Protein 8EW9 (pdb70)

Nearest PDB structures (foldseek):
  8ew9-assembly1_A  TM=1.004E+00  e=3.704E-46  Saccharomyces cerevisiae S288C
  8ew8-assembly1_A  TM=8.917E-01  e=3.080E-22  Saccharomyces cerevisiae S288C
  8v8l-assembly2_B  TM=7.145E-01  e=8.930E-10  Panicum virgatum
  1jx0-assembly1_A  TM=7.526E-01  e=1.654E-08  Medicago sativa
  8v8o-assembly2_B  TM=7.538E-01  e=3.385E-08  Panicum virgatum

GO terms:
  GO:0005743 mitochondrial inner membrane (C, IDA)
  GO:0020037 heme binding (F, IDA)
  GO:0005739 mitochondrion (C, HDA)
  GO:0020037 heme binding (F, IMP)

Structure (mmCIF, N/CA/C/O backbone):
data_8EW9
#
_entry.id   8EW9
#
_cell.length_a   39.870
_cell.length_b   71.350
_cell.length_c   40.220
_cell.angle_alpha   90.000
_cell.angle_beta   95.165
_cell.angle_gamma   90.000
#
_symmetry.space_group_name_H-M   'P 1 21 1'
#
loop_
_entity.id
_entity.type
_entity.pdbx_description
1 polymer 'Altered inheritance of mitochondria protein 46, mitochondrial'
2 non-polymer '2-OXOGLUTARIC ACID'
3 water water
#
loop_
_atom_site.group_PDB
_atom_site.id
_atom_site.type_symbol
_atom_site.label_atom_id
_atom_site.label_alt_id
_atom_site.label_comp_id
_atom_site.label_asym_id
_atom_site.label_entity_id
_atom_site.label_seq_id
_atom_site.pdbx_PDB_ins_code
_atom_site.Cartn_x
_atom_site.Cartn_y
_atom_site.Cartn_z
_atom_site.occupancy
_atom_site.B_iso_or_equiv
_atom_site.auth_seq_id
_atom_site.auth_comp_id
_atom_site.auth_asym_id
_atom_site.auth_atom_id
_atom_site.pdbx_PDB_model_num
ATOM 1 N N . ALA A 1 8 ? 18.91286 63.96638 11.73800 1.000 94.72454 70 ALA A N 1
ATOM 2 C CA . ALA A 1 8 ? 17.47604 64.20801 11.79164 1.000 88.28208 70 ALA A CA 1
ATOM 3 C C . ALA A 1 8 ? 17.15187 65.69880 11.72242 1.000 95.68084 70 ALA A C 1
ATOM 4 O O . ALA A 1 8 ? 17.89115 66.53534 12.24352 1.000 100.38118 70 ALA A O 1
ATOM 10 N N . ASP A 1 9 ? 16.04151 66.01197 11.06017 1.000 103.27648 71 ASP A N 1
ATOM 11 C CA . ASP A 1 9 ? 15.47340 67.35057 11.01161 1.000 94.40627 71 ASP A CA 1
ATOM 12 C C . ASP A 1 9 ? 14.26529 67.42944 11.93917 1.000 92.09809 71 ASP A C 1
ATOM 13 O O . ASP A 1 9 ? 13.81154 66.42850 12.49797 1.000 94.13840 71 ASP A O 1
ATOM 22 N N A ALA A 1 10 ? 13.72955 68.63921 12.08448 0.500 78.66420 72 ALA A N 1
ATOM 23 N N B ALA A 1 10 ? 13.72948 68.63919 12.08445 0.500 78.66423 72 ALA A N 1
ATOM 24 C CA A ALA A 1 10 ? 12.50684 68.82592 12.85368 0.500 69.76067 72 ALA A CA 1
ATOM 25 C CA B ALA A 1 10 ? 12.50677 68.82586 12.85368 0.500 69.76067 72 ALA A CA 1
ATOM 26 C C A ALA A 1 10 ? 11.31275 68.13578 12.20273 0.500 64.75517 72 ALA A C 1
ATOM 27 C C B ALA A 1 10 ? 11.31272 68.13572 12.20275 0.500 64.75519 72 ALA A C 1
ATOM 28 O O A ALA A 1 10 ? 10.21421 68.13629 12.76270 0.500 65.63193 72 ALA A O 1
ATOM 29 O O B ALA A 1 10 ? 10.21413 68.13616 12.76270 0.500 65.63207 72 ALA A O 1
ATOM 42 N N . THR A 1 11 ? 11.52142 67.55443 11.02033 1.000 61.30253 73 THR A N 1
ATOM 43 C CA . THR A 1 11 ? 10.49993 66.79157 10.31173 1.000 54.25192 73 THR A CA 1
ATOM 44 C C . THR A 1 11 ? 10.72572 65.29114 10.41931 1.000 42.43347 73 THR A C 1
ATOM 45 O O . THR A 1 11 ? 10.02304 64.51604 9.76386 1.000 36.76334 73 THR A O 1
ATOM 56 N N . SER A 1 12 ? 11.69976 64.87005 11.22325 1.000 41.78676 74 SER A N 1
ATOM 57 C CA . SER A 1 12 ? 11.98726 63.45783 11.42276 1.000 42.75379 74 SER A CA 1
ATOM 58 C C . SER A 1 12 ? 12.50455 63.27647 12.84054 1.000 38.85475 74 SER A C 1
ATOM 59 O O . SER A 1 12 ? 12.92958 64.23357 13.48924 1.000 48.51235 74 SER A O 1
ATOM 67 N N . VAL A 1 13 ? 12.46720 62.03555 13.31850 1.000 43.66241 75 VAL A N 1
ATOM 68 C CA . VAL A 1 13 ? 12.87905 61.71526 14.68098 1.000 49.77931 75 VAL A CA 1
ATOM 69 C C . VAL A 1 13 ? 13.84809 60.53981 14.64645 1.000 46.23912 75 VAL A C 1
ATOM 70 O O . VAL A 1 13 ? 13.69887 59.61010 13.84398 1.000 35.97674 75 VAL A O 1
ATOM 83 N N . ALA A 1 14 ? 14.85582 60.59093 15.51341 1.000 40.67128 76 ALA A N 1
ATOM 84 C CA . ALA A 1 14 ? 15.86058 59.54092 15.56267 1.000 38.75455 76 ALA A CA 1
ATOM 85 C C . ALA A 1 14 ? 15.31390 58.33156 16.30766 1.000 43.16869 76 ALA A C 1
ATOM 86 O O . ALA A 1 14 ? 14.69513 58.47138 17.36653 1.000 43.07677 76 ALA A O 1
ATOM 93 N N . VAL A 1 15 ? 15.53286 57.14731 15.74125 1.000 35.49352 77 VAL A N 1
ATOM 94 C CA . VAL A 1 15 ? 15.18828 55.89330 16.38865 1.000 38.85613 77 VAL A CA 1
ATOM 95 C C . VAL A 1 15 ? 16.43487 55.10931 16.78113 1.000 37.36391 77 VAL A C 1
ATOM 96 O O . VAL A 1 15 ? 16.50152 54.56470 17.88080 1.000 42.62326 77 VAL A O 1
ATOM 109 N N . ASP A 1 16 ? 17.43571 55.05869 15.90956 1.000 35.98771 78 ASP A N 1
ATOM 110 C CA . ASP A 1 16 ? 18.71968 54.44170 16.22731 1.000 40.48587 78 ASP A CA 1
ATOM 111 C C . ASP A 1 16 ? 19.76653 54.98148 15.26372 1.000 36.00656 78 ASP A C 1
ATOM 112 O O . ASP A 1 16 ? 19.47324 55.24977 14.09758 1.000 34.57031 78 ASP A O 1
ATOM 121 N N . ALA A 1 17 ? 21.00681 55.12072 15.76369 1.000 38.53883 79 ALA A N 1
ATOM 122 C CA . ALA A 1 17 ? 22.06559 55.74005 14.96792 1.000 40.66118 79 ALA A CA 1
ATOM 123 C C . ALA A 1 17 ? 22.44362 54.91541 13.74402 1.000 40.40800 79 ALA A C 1
ATOM 124 O O . ALA A 1 17 ? 23.01183 55.46275 12.79475 1.000 42.38668 79 ALA A O 1
ATOM 131 N N . SER A 1 18 ? 22.14235 53.62223 13.74330 1.000 38.53237 80 SER A N 1
ATOM 132 C CA . SER A 1 18 ? 22.49279 52.74998 12.63439 1.000 40.01098 80 SER A CA 1
ATOM 133 C C . SER A 1 18 ? 21.54842 52.86938 11.44629 1.000 41.58957 80 SER A C 1
ATOM 134 O O . SER A 1 18 ? 21.86513 52.34446 10.37318 1.000 38.03971 80 SER A O 1
ATOM 142 N N . ILE A 1 19 ? 20.40663 53.53770 11.60106 1.000 35.85082 81 ILE A N 1
ATOM 143 C CA . ILE A 1 19 ? 19.39838 53.63384 10.54734 1.000 42.25619 81 ILE A CA 1
ATOM 144 C C . ILE A 1 19 ? 18.87836 55.06320 10.46186 1.000 38.17040 81 ILE A C 1
ATOM 145 O O . ILE A 1 19 ? 19.11728 55.89407 11.33727 1.000 36.35618 81 ILE A O 1
ATOM 161 N N . SER A 1 20 ? 18.13763 55.33495 9.38991 1.000 32.60113 82 SER A N 1
ATOM 162 C CA . SER A 1 20 ? 17.73066 56.69764 9.10061 1.000 33.20496 82 SER A CA 1
ATOM 163 C C . SER A 1 20 ? 16.69513 57.19223 10.10578 1.000 31.57090 82 SER A C 1
ATOM 164 O O . SER A 1 20 ? 15.95494 56.41653 10.71466 1.000 34.52522 82 SER A O 1
ATOM 172 N N . ALA A 1 21 ? 16.66548 58.50589 10.29127 1.000 34.86917 83 ALA A N 1
ATOM 173 C CA . ALA A 1 21 ? 15.61028 59.11407 11.07729 1.000 32.35573 83 ALA A CA 1
ATOM 174 C C . ALA A 1 21 ? 14.26759 58.80737 10.42857 1.000 36.14304 83 ALA A C 1
ATOM 175 O O . ALA A 1 21 ? 14.16518 58.64000 9.20680 1.000 35.02278 83 ALA A O 1
ATOM 182 N N . PHE A 1 22 ? 13.23197 58.70285 11.26086 1.000 32.85851 84 PHE A N 1
ATOM 183 C CA . PHE A 1 22 ? 11.89143 58.38662 10.74188 1.000 35.66353 84 PHE A CA 1
ATOM 184 C C . PHE A 1 22 ? 11.13615 59.67177 10.44324 1.000 32.72420 84 PHE A C 1
ATOM 185 O O . PHE A 1 22 ? 11.08226 60.55861 11.30334 1.000 39.82479 84 PHE A O 1
ATOM 202 N N . PRO A 1 23 ? 10.56457 59.83202 9.25074 1.000 45.84294 85 PRO A N 1
ATOM 203 C CA . PRO A 1 23 ? 9.71468 61.01103 9.00343 1.000 43.20032 85 PRO A CA 1
ATOM 204 C C . PRO A 1 23 ? 8.55508 61.07329 9.99808 1.000 33.33970 85 PRO A C 1
ATOM 205 O O . PRO A 1 23 ? 7.98162 60.05231 10.37006 1.000 33.16300 85 PRO A O 1
ATOM 216 N N . LYS A 1 24 ? 8.22076 62.29106 10.43659 1.000 32.75353 86 LYS A N 1
ATOM 217 C CA . LYS A 1 24 ? 7.03371 62.48117 11.26496 1.000 38.68503 86 LYS A CA 1
ATOM 218 C C . LYS A 1 24 ? 5.75500 62.38210 10.44185 1.000 35.16415 86 LYS A C 1
ATOM 219 O O . LYS A 1 24 ? 4.68715 62.06354 10.98562 1.000 33.91834 86 LYS A O 1
ATOM 238 N N . LYS A 1 25 ? 5.83313 62.67085 9.14616 1.000 34.20930 87 LYS A N 1
ATOM 239 C CA . LYS A 1 25 ? 4.70083 62.54766 8.23738 1.000 26.10757 87 LYS A CA 1
ATOM 240 C C . LYS A 1 25 ? 5.12930 61.84823 6.95800 1.000 32.72169 87 LYS A C 1
ATOM 241 O O . LYS A 1 25 ? 6.20089 62.13115 6.40619 1.000 33.11014 87 LYS A O 1
ATOM 260 N N . MET A 1 26 ? 4.28168 60.94562 6.48129 1.000 30.30581 88 MET A N 1
ATOM 261 C CA . MET A 1 26 ? 4.53897 60.18247 5.26962 1.000 34.70430 88 MET A CA 1
ATOM 262 C C . MET A 1 26 ? 3.22696 59.96155 4.54118 1.000 32.90446 88 MET A C 1
ATOM 263 O O . MET A 1 26 ? 2.24934 59.53492 5.16013 1.000 28.05501 88 MET A O 1
ATOM 277 N N . GLY A 1 27 ? 3.21428 60.23301 3.23632 1.000 37.27071 89 GLY A N 1
ATOM 278 C CA . GLY A 1 27 ? 2.04315 60.00875 2.41681 1.000 35.89529 89 GLY A CA 1
ATOM 279 C C . GLY A 1 27 ? 2.36589 60.11343 0.93950 1.000 40.75905 89 GLY A C 1
ATOM 280 O O . GLY A 1 27 ? 3.51651 60.35893 0.55882 1.000 34.16610 89 GLY A O 1
ATOM 284 N N . PRO A 1 28 ? 1.37056 59.90827 0.07482 1.000 27.41125 90 PRO A N 1
ATOM 285 C CA . PRO A 1 28 ? 1.58476 60.12999 -1.35808 1.000 29.81827 90 PRO A CA 1
ATOM 286 C C . PRO A 1 28 ? 1.77994 61.60651 -1.63314 1.000 35.27217 90 PRO A C 1
ATOM 287 O O . PRO A 1 28 ? 1.32064 62.45365 -0.85396 1.000 32.32666 90 PRO A O 1
ATOM 298 N N . PRO A 1 29 ? 2.45224 61.95864 -2.73667 1.000 36.61621 91 PRO A N 1
ATOM 299 C CA . PRO A 1 29 ? 3.02345 61.02546 -3.71529 1.000 38.72640 91 PRO A CA 1
ATOM 300 C C . PRO A 1 29 ? 4.43716 60.57686 -3.34002 1.000 39.91236 91 PRO A C 1
ATOM 301 O O . PRO A 1 29 ? 4.98447 59.67290 -3.95527 1.000 36.39692 91 PRO A O 1
ATOM 312 N N . GLN A 1 30 ? 5.01458 61.20377 -2.31699 1.000 37.55889 92 GLN A N 1
ATOM 313 C CA . GLN A 1 30 ? 6.39932 60.90649 -1.96646 1.000 41.11096 92 GLN A CA 1
ATOM 314 C C . GLN A 1 30 ? 6.55504 59.44180 -1.56798 1.000 40.61560 92 GLN A C 1
ATOM 315 O O . GLN A 1 30 ? 7.56040 58.80419 -1.89755 1.000 36.03530 92 GLN A O 1
ATOM 329 N N . TRP A 1 31 ? 5.55446 58.88396 -0.87571 1.000 36.91267 93 TRP A N 1
ATOM 330 C CA . TRP A 1 31 ? 5.50813 57.49245 -0.48257 1.000 33.36139 93 TRP A CA 1
ATOM 331 C C . TRP A 1 31 ? 4.25450 56.82281 -1.03905 1.000 36.46395 93 TRP A C 1
ATOM 332 O O . TRP A 1 31 ? 3.18665 57.43978 -1.06082 1.000 40.39659 93 TRP A O 1
ATOM 353 N N . PRO A 1 32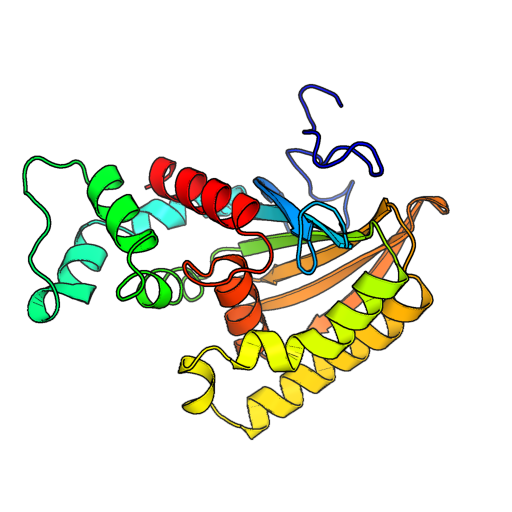 ? 4.34248 55.55241 -1.49163 1.000 38.63269 94 PRO A N 1
ATOM 354 C CA . PRO A 1 32 ? 3.22667 54.91598 -2.20447 1.000 50.28893 94 PRO A CA 1
ATOM 355 C C . PRO A 1 32 ? 2.09213 54.43682 -1.29534 1.000 46.89918 94 PRO A C 1
ATOM 356 O O . PRO A 1 32 ? 1.67669 53.27783 -1.34108 1.000 53.05957 94 PRO A O 1
ATOM 367 N N . PHE A 1 33 ? 1.58502 55.33992 -0.46185 1.000 35.30615 95 PHE A N 1
ATOM 368 C CA . PHE A 1 33 ? 0.61281 54.99987 0.56898 1.000 36.48928 95 PHE A CA 1
ATOM 369 C C . PHE A 1 33 ? -0.79289 55.44670 0.16093 1.000 32.48013 95 PHE A C 1
ATOM 370 O O . PHE A 1 33 ? -0.97206 56.20979 -0.79286 1.000 33.70419 95 PHE A O 1
ATOM 387 N N . SER A 1 34 ? -1.80078 54.94819 0.90534 1.000 34.80508 96 SER A N 1
ATOM 388 C CA . SER A 1 34 ? -3.20465 55.23255 0.59345 1.000 38.70365 96 SER A CA 1
ATOM 389 C C . SER A 1 34 ? -3.63339 56.61994 1.04651 1.000 41.98622 96 SER A C 1
ATOM 390 O O . SER A 1 34 ? -4.52320 57.22458 0.44479 1.000 29.85861 96 SER A O 1
ATOM 398 N N . THR A 1 35 ? -3.03253 57.12473 2.11310 1.000 29.08191 97 THR A N 1
ATOM 399 C CA . THR A 1 35 ? -3.39434 58.41107 2.67761 1.000 31.25905 97 THR A CA 1
ATOM 400 C C . THR A 1 35 ? -2.15426 58.94824 3.38126 1.000 38.13997 97 THR A C 1
ATOM 401 O O . THR A 1 35 ? -1.06778 58.36381 3.28781 1.000 26.25175 97 THR A O 1
ATOM 412 N N . GLN A 1 36 ? -2.31658 60.07598 4.06845 1.000 34.17058 98 GLN A N 1
ATOM 413 C CA . GLN A 1 36 ? -1.23095 60.73127 4.77954 1.000 33.18590 98 GLN A CA 1
ATOM 414 C C . GLN A 1 36 ? -1.19706 60.21505 6.21473 1.000 34.22827 98 GLN A C 1
ATOM 415 O O . GLN A 1 36 ? -2.24019 60.13571 6.87275 1.000 28.86376 98 GLN A O 1
ATOM 429 N N . TYR A 1 37 ? -0.00332 59.86259 6.69131 1.000 30.33833 99 TYR A N 1
ATOM 430 C CA . TYR A 1 37 ? 0.18026 59.29847 8.01718 1.000 35.56520 99 TYR A CA 1
ATOM 431 C C . TYR A 1 37 ? 1.05299 60.20126 8.87817 1.000 38.85886 99 TYR A C 1
ATOM 432 O O . TYR A 1 37 ? 1.93490 60.90164 8.37282 1.000 38.26087 99 TYR A O 1
ATOM 450 N N . GLU A 1 38 ? 0.81261 60.15008 10.18784 1.000 30.55986 100 GLU A N 1
ATOM 451 C CA . GLU A 1 38 ? 1.57242 60.89442 11.18054 1.000 31.50072 100 GLU A CA 1
ATOM 452 C C . GLU A 1 38 ? 2.12455 59.91298 12.20396 1.000 31.65871 100 GLU A C 1
ATOM 453 O O . GLU A 1 38 ? 1.39060 59.04808 12.69789 1.000 35.56146 100 GLU A O 1
ATOM 465 N N . LEU A 1 39 ? 3.41630 60.04390 12.50265 1.000 30.80650 101 LEU A N 1
ATOM 466 C CA . LEU A 1 39 ? 4.07818 59.18572 13.47544 1.000 31.96741 101 LEU A CA 1
ATOM 467 C C . LEU A 1 39 ? 3.51412 59.41368 14.87519 1.000 35.73968 101 LEU A C 1
ATOM 468 O O . LEU A 1 39 ? 3.46191 60.55190 15.35192 1.000 39.09609 101 LEU A O 1
ATOM 484 N N . ILE A 1 40 ? 3.12369 58.33386 15.55500 1.000 29.80225 102 ILE A N 1
ATOM 485 C CA . ILE A 1 40 ? 2.60887 58.43519 16.91493 1.000 31.23199 102 ILE A CA 1
ATOM 486 C C . ILE A 1 40 ? 3.38084 57.58271 17.91206 1.000 31.05989 102 ILE A C 1
ATOM 487 O O . ILE A 1 40 ? 3.11588 57.66861 19.11025 1.000 32.89478 102 ILE A O 1
ATOM 503 N N . GLY A 1 41 ? 4.34503 56.77878 17.46003 1.000 31.81890 103 GLY A N 1
ATOM 504 C CA . GLY A 1 41 ? 5.18818 56.01954 18.37521 1.000 29.13677 103 GLY A CA 1
ATOM 505 C C . GLY A 1 41 ? 6.33605 55.33607 17.65057 1.000 32.07443 103 GLY A C 1
ATOM 506 O O . GLY A 1 41 ? 6.16682 54.87433 16.52121 1.000 35.23171 103 GLY A O 1
ATOM 510 N N . LYS A 1 42 ? 7.50445 55.27093 18.28526 1.000 28.43286 104 LYS A N 1
ATOM 511 C CA . LYS A 1 42 ? 8.70422 54.71592 17.67647 1.000 27.31471 104 LYS A CA 1
ATOM 512 C C . LYS A 1 42 ? 9.44454 53.91973 18.74374 1.000 37.89577 104 LYS A C 1
ATOM 513 O O . LYS A 1 42 ? 9.23456 54.10615 19.94648 1.000 32.84597 104 LYS A O 1
ATOM 532 N N . GLY A 1 43 ? 10.36033 53.07357 18.29819 1.000 33.50900 105 GLY A N 1
ATOM 533 C CA . GLY A 1 43 ? 11.21865 52.35727 19.21712 1.000 32.89490 105 GLY A CA 1
ATOM 534 C C . GLY A 1 43 ? 12.00351 51.30642 18.47397 1.000 32.18931 105 GLY A C 1
ATOM 535 O O . GLY A 1 43 ? 11.80008 51.06498 17.28046 1.000 29.18024 105 GLY A O 1
ATOM 539 N N . VAL A 1 44 ? 12.91222 50.67715 19.21095 1.000 34.39767 106 VAL A N 1
ATOM 540 C CA . VAL A 1 44 ? 13.76900 49.63588 18.67869 1.000 41.05276 106 VAL A CA 1
ATOM 541 C C . VAL A 1 44 ? 13.24948 48.29159 19.15417 1.000 44.60331 106 VAL A C 1
ATOM 542 O O . VAL A 1 44 ? 13.00671 48.09648 20.35319 1.000 47.19213 106 VAL A O 1
ATOM 555 N N . ARG A 1 45 ? 13.07791 47.37089 18.21114 1.000 32.85600 107 ARG A N 1
ATOM 556 C CA . ARG A 1 45 ? 12.66893 46.00443 18.50105 1.000 31.25310 107 ARG A CA 1
ATOM 557 C C . ARG A 1 45 ? 13.94798 45.21314 18.72526 1.000 34.85912 107 ARG A C 1
ATOM 558 O O . ARG A 1 45 ? 14.74169 45.01778 17.79580 1.000 32.67901 107 ARG A O 1
ATOM 579 N N . CYS A 1 46 ? 14.15583 44.79966 19.96349 1.000 35.04088 108 CYS A N 1
ATOM 580 C CA . CYS A 1 46 ? 15.29729 44.02124 20.39197 1.000 37.50589 108 CYS A CA 1
ATOM 581 C C . CYS A 1 46 ? 14.90363 42.57008 20.57998 1.000 41.29909 108 CYS A C 1
ATOM 582 O O . CYS A 1 46 ? 13.73563 42.23837 20.74222 1.000 34.84597 108 CYS A O 1
ATOM 590 N N . VAL A 1 47 ? 15.90387 41.70764 20.57840 1.000 39.88316 109 VAL A N 1
ATOM 591 C CA . VAL A 1 47 ? 15.72912 40.28746 20.82634 1.000 48.56121 109 VAL A CA 1
ATOM 592 C C . VAL A 1 47 ? 16.56981 39.97803 22.05600 1.000 52.22562 109 VAL A C 1
ATOM 593 O O . VAL A 1 47 ? 17.80058 39.93574 21.96731 1.000 60.29047 109 VAL A O 1
ATOM 606 N N . SER A 1 48 ? 15.90986 39.79410 23.20405 1.000 54.26860 110 SER A N 1
ATOM 607 C CA . SER A 1 48 ? 16.54453 39.46526 24.48021 1.000 70.06760 110 SER A CA 1
ATOM 608 C C . SER A 1 48 ? 16.92622 40.72746 25.25209 1.000 71.39883 110 SER A C 1
ATOM 609 O O . SER A 1 48 ? 16.44422 40.95041 26.36662 1.000 78.60806 110 SER A O 1
ATOM 617 N N . SER A 1 49 ? 17.78104 41.56240 24.66354 1.000 65.91580 111 SER A N 1
ATOM 618 C CA . SER A 1 49 ? 18.35326 42.69942 25.36809 1.000 68.88344 111 SER A CA 1
ATOM 619 C C . SER A 1 49 ? 18.53981 43.85588 24.40165 1.000 59.18928 111 SER A C 1
ATOM 620 O O . SER A 1 49 ? 18.62427 43.65914 23.19106 1.000 57.47698 111 SER A O 1
ATOM 628 N N . ILE A 1 50 ? 18.64216 45.06961 24.95931 1.000 72.60585 112 ILE A N 1
ATOM 629 C CA . ILE A 1 50 ? 18.98304 46.24265 24.15411 1.000 77.90315 112 ILE A CA 1
ATOM 630 C C . ILE A 1 50 ? 20.31864 46.04682 23.44758 1.000 69.67717 112 ILE A C 1
ATOM 631 O O . ILE A 1 50 ? 20.65496 46.80034 22.52685 1.000 67.46145 112 ILE A O 1
ATOM 647 N N . THR A 1 51 ? 21.09921 45.05246 23.87496 1.000 65.69100 113 THR A N 1
ATOM 648 C CA . THR A 1 51 ? 22.37619 44.72333 23.25926 1.000 62.41395 113 THR A CA 1
ATOM 649 C C . THR A 1 51 ? 22.23735 44.22805 21.83596 1.000 55.65769 113 THR A C 1
ATOM 650 O O . THR A 1 51 ? 23.23493 44.18894 21.10809 1.000 58.32542 113 THR A O 1
ATOM 661 N N . PHE A 1 52 ? 21.03982 43.80265 21.44750 1.000 48.62316 114 PHE A N 1
ATOM 662 C CA . PHE A 1 52 ? 20.84114 43.09365 20.18705 1.000 51.04222 114 PHE A CA 1
ATOM 663 C C . PHE A 1 52 ? 19.59475 43.68271 19.52243 1.000 48.07743 114 PHE A C 1
ATOM 664 O O . PHE A 1 52 ? 18.46198 43.25416 19.76696 1.000 42.28303 114 PHE A O 1
ATOM 681 N N . LYS A 1 53 ? 19.82561 44.68757 18.68992 1.000 45.88553 115 LYS A N 1
ATOM 682 C CA . LYS A 1 53 ? 18.77497 45.41916 18.01187 1.000 38.27915 115 LYS A CA 1
ATOM 683 C C . LYS A 1 53 ? 18.45077 44.74545 16.68293 1.000 42.88319 115 LYS A C 1
ATOM 684 O O . LYS A 1 53 ? 19.34124 44.48148 15.87043 1.000 39.38048 115 LYS A O 1
ATOM 703 N N . ALA A 1 54 ? 17.17175 44.47385 16.45675 1.000 38.46818 116 ALA A N 1
ATOM 704 C CA . ALA A 1 54 ? 16.74466 43.77498 15.25092 1.000 39.44290 116 ALA A CA 1
ATOM 705 C C . ALA A 1 54 ? 16.20860 44.72702 14.19308 1.000 36.55217 116 ALA A C 1
ATOM 706 O O . ALA A 1 54 ? 16.63135 44.65454 13.03633 1.000 40.14690 116 ALA A O 1
ATOM 713 N N . TYR A 1 55 ? 15.31185 45.63637 14.57054 1.000 28.90071 117 TYR A N 1
ATOM 714 C CA . TYR A 1 55 ? 14.81381 46.62660 13.63097 1.000 36.82555 117 TYR A CA 1
ATOM 715 C C . TYR A 1 55 ? 14.25357 47.82049 14.38781 1.000 28.33684 117 TYR A C 1
ATOM 716 O O . TYR A 1 55 ? 13.96429 47.75526 15.57818 1.000 30.37389 117 TYR A O 1
ATOM 734 N N . GLY A 1 56 ? 14.13923 48.94016 13.66509 1.000 27.43042 118 GLY A N 1
ATOM 735 C CA . GLY A 1 56 ? 13.46270 50.10814 14.17632 1.000 28.31202 118 GLY A CA 1
ATOM 736 C C . GLY A 1 56 ? 11.99723 50.05045 13.80394 1.000 38.19517 118 GLY A C 1
ATOM 737 O O . GLY A 1 56 ? 11.64843 49.73187 12.65791 1.000 31.09631 118 GLY A O 1
ATOM 741 N N . LEU A 1 57 ? 11.13557 50.34373 14.77569 1.000 29.13450 119 LEU A N 1
ATOM 742 C CA . LEU A 1 57 ? 9.69440 50.30088 14.57697 1.000 24.37649 119 LEU A CA 1
ATOM 743 C C . LEU A 1 57 ? 9.09774 51.69672 14.68082 1.000 33.71725 119 LEU A C 1
ATOM 744 O O . LEU A 1 57 ? 9.38370 52.42575 15.63358 1.000 27.63752 119 LEU A O 1
ATOM 760 N N . GLY A 1 58 ? 8.25921 52.05088 13.70032 1.000 32.77902 120 GLY A N 1
ATOM 761 C CA . GLY A 1 58 ? 7.46935 53.27012 13.73748 1.000 28.16808 120 GLY A CA 1
ATOM 762 C C . GLY A 1 58 ? 5.99786 52.96374 13.50945 1.000 22.90833 120 GLY A C 1
ATOM 763 O O . GLY A 1 58 ? 5.65834 52.28852 12.53409 1.000 26.46111 120 GLY A O 1
ATOM 767 N N . ILE A 1 59 ? 5.12488 53.42407 14.40091 1.000 24.96599 121 ILE A N 1
ATOM 768 C CA . ILE A 1 59 ? 3.67325 53.27681 14.25413 1.000 28.78252 121 ILE A CA 1
ATOM 769 C C . ILE A 1 59 ? 3.08955 54.63201 13.88693 1.000 27.02101 121 ILE A C 1
ATOM 770 O O . ILE A 1 59 ? 3.40089 55.64186 14.53277 1.000 25.72673 121 ILE A O 1
ATOM 786 N N . TYR A 1 60 ? 2.23200 54.64920 12.86797 1.000 27.65776 122 TYR A N 1
ATOM 787 C CA . TYR A 1 60 ? 1.68784 55.87058 12.30270 1.000 21.85555 122 TYR A CA 1
ATOM 788 C C . TYR A 1 60 ? 0.17019 55.75841 12.30115 1.000 28.13853 122 TYR A C 1
ATOM 789 O O . TYR A 1 60 ? -0.37889 54.65512 12.22254 1.000 26.44981 122 TYR A O 1
ATOM 807 N N . VAL A 1 61 ? -0.50239 56.90450 12.38756 1.000 23.71630 123 VAL A N 1
ATOM 808 C CA . VAL A 1 61 ? -1.95283 56.95467 12.23301 1.000 29.53140 123 VAL A CA 1
ATOM 809 C C . VAL A 1 61 ? -2.29242 57.82289 11.03069 1.000 30.44499 123 VAL A C 1
ATOM 810 O O . VAL A 1 61 ? -1.61049 58.80697 10.72974 1.000 27.85157 123 VAL A O 1
ATOM 823 N N . ALA A 1 62 ? -3.35848 57.44854 10.33047 1.000 29.04519 124 ALA A N 1
ATOM 824 C CA . ALA A 1 62 ? -3.85539 58.29156 9.25081 1.000 32.13068 124 ALA A CA 1
ATOM 825 C C . ALA A 1 62 ? -4.26175 59.64998 9.81093 1.000 34.84861 124 ALA A C 1
ATOM 826 O O . ALA A 1 62 ? -5.03162 59.73632 10.77398 1.000 32.28253 124 ALA A O 1
ATOM 833 N N . ALA A 1 63 ? -3.72804 60.71667 9.21872 1.000 33.72933 125 ALA A N 1
ATOM 834 C CA . ALA A 1 63 ? -4.04870 62.05068 9.71117 1.000 32.52131 125 ALA A CA 1
ATOM 835 C C . ALA A 1 63 ? -5.55232 62.29130 9.71925 1.000 36.87796 125 ALA A C 1
ATOM 836 O O . ALA A 1 63 ? -6.08044 62.92205 10.64175 1.000 35.14893 125 ALA A O 1
ATOM 843 N N . GLU A 1 64 ? -6.26213 61.77190 8.71437 1.000 35.28900 126 GLU A N 1
ATOM 844 C CA . GLU A 1 64 ? -7.69334 62.01776 8.57926 1.000 38.31411 126 GLU A CA 1
ATOM 845 C C . GLU A 1 64 ? -8.53045 61.25636 9.59812 1.000 39.08156 126 GLU A C 1
ATOM 846 O O . GLU A 1 64 ? -9.74337 61.49799 9.67543 1.000 36.79612 126 GLU A O 1
ATOM 858 N N . ASP A 1 65 ? -7.92200 60.34580 10.36612 1.000 32.70523 127 ASP A N 1
ATOM 859 C CA . ASP A 1 65 ? -8.64881 59.47201 11.27701 1.000 33.20879 127 ASP A CA 1
ATOM 860 C C . ASP A 1 65 ? -8.41379 59.78260 12.74793 1.000 33.79084 127 ASP A C 1
ATOM 861 O O . ASP A 1 65 ? -9.02952 59.14039 13.60614 1.000 29.07787 127 ASP A O 1
ATOM 870 N N . LYS A 1 66 ? -7.55888 60.75279 13.06439 1.000 38.62959 128 LYS A N 1
ATOM 871 C CA . LYS A 1 66 ? -7.23483 61.02316 14.46347 1.000 29.24382 128 LYS A CA 1
ATOM 872 C C . LYS A 1 66 ? -8.47776 61.34630 15.28032 1.000 42.64401 128 LYS A C 1
ATOM 873 O O . LYS A 1 66 ? -8.52017 61.07217 16.48798 1.000 31.36068 128 LYS A O 1
ATOM 892 N N . HIS A 1 67 ? -9.48447 61.93889 14.64197 1.000 39.28676 129 HIS A N 1
ATOM 893 C CA . HIS A 1 67 ? -10.72709 62.27842 15.32794 1.000 36.01206 129 HIS A CA 1
ATOM 894 C C . HIS A 1 67 ? -11.42994 61.04550 15.87379 1.000 38.50746 129 HIS A C 1
ATOM 895 O O . HIS A 1 67 ? -12.15276 61.13263 16.87182 1.000 47.57454 129 HIS A O 1
ATOM 909 N N . LEU A 1 68 ? -11.25323 59.89990 15.22202 1.000 37.73732 130 LEU A N 1
ATOM 910 C CA . LEU A 1 68 ? -11.94173 58.69023 15.63901 1.000 35.17996 130 LEU A CA 1
ATOM 911 C C . LEU A 1 68 ? -11.52369 58.22867 17.01950 1.000 39.90179 130 LEU A C 1
ATOM 912 O O . LEU A 1 68 ? -12.32027 57.59012 17.71923 1.000 37.03689 130 LEU A O 1
ATOM 928 N N . VAL A 1 69 ? -10.26685 58.46808 17.40651 1.000 30.22859 131 VAL A N 1
ATOM 929 C CA . VAL A 1 69 ? -9.80731 57.95295 18.69159 1.000 37.43227 131 VAL A CA 1
ATOM 930 C C . VAL A 1 69 ? -10.75828 58.38748 19.79905 1.000 27.09950 131 VAL A C 1
ATOM 931 O O . VAL A 1 69 ? -11.25905 57.56343 20.57143 1.000 36.88829 131 VAL A O 1
ATOM 944 N N . SER A 1 70 ? -11.03314 59.69182 19.88654 1.000 28.83188 132 SER A N 1
ATOM 945 C CA . SER A 1 70 ? -11.85791 60.18812 20.97935 1.000 32.08648 132 SER A CA 1
ATOM 946 C C . SER A 1 70 ? -13.28958 59.67672 20.88634 1.000 39.24227 132 SER A C 1
ATOM 947 O O . SER A 1 70 ? -13.95336 59.51855 21.91281 1.000 34.11227 132 SER A O 1
ATOM 955 N N . GLU A 1 71 ? -13.77783 59.41400 19.66995 1.000 42.04123 133 GLU A N 1
ATOM 956 C CA . GLU A 1 71 ? -15.13989 58.93061 19.49043 1.000 41.18111 133 GLU A CA 1
ATOM 957 C C . GLU A 1 71 ? -15.25423 57.44460 19.78470 1.000 40.91996 133 GLU A C 1
ATOM 958 O O . GLU A 1 71 ? -16.33424 56.96671 20.13366 1.000 33.52506 133 GLU A O 1
ATOM 970 N N . VAL A 1 72 ? -14.17246 56.69457 19.59396 1.000 37.17573 134 VAL A N 1
ATOM 971 C CA . VAL A 1 72 ? -14.19745 55.25392 19.82125 1.000 35.87076 134 VAL A CA 1
ATOM 972 C C . VAL A 1 72 ? -13.90190 54.92388 21.27419 1.000 41.91356 134 VAL A C 1
ATOM 973 O O . VAL A 1 72 ? -14.60998 54.14013 21.91292 1.000 45.83350 134 VAL A O 1
ATOM 986 N N . LEU A 1 73 ? -12.84455 55.52116 21.79822 1.000 33.06765 135 LEU A N 1
ATOM 987 C CA . LEU A 1 73 ? -12.38286 55.30514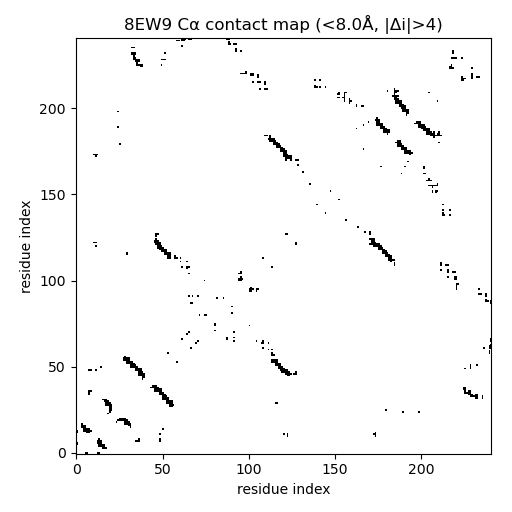 23.16281 1.000 32.76824 135 LEU A CA 1
ATOM 988 C C . LEU A 1 73 ? -12.90733 56.40530 24.05915 1.000 36.48791 135 LEU A C 1
ATOM 989 O O . LEU A 1 73 ? -12.14853 57.09103 24.74447 1.000 37.74218 135 LEU A O 1
ATOM 1005 N N . ASP A 1 74 ? -14.22144 56.59833 24.02398 1.000 39.11302 136 ASP A N 1
ATOM 1006 C CA . ASP A 1 74 ? -14.87194 57.63593 24.80143 1.000 36.91872 136 ASP A CA 1
ATOM 1007 C C . ASP A 1 74 ? -15.23845 57.09781 26.18044 1.000 38.46090 136 ASP A C 1
ATOM 1008 O O . ASP A 1 74 ? -15.12660 55.90236 26.46669 1.000 34.03934 136 ASP A O 1
ATOM 1017 N N . SER A 1 75 ? -15.66251 58.01150 27.05364 1.000 42.58366 137 SER A N 1
ATOM 1018 C CA . SER A 1 75 ? -16.01421 57.61645 28.41365 1.000 46.59236 137 SER A CA 1
ATOM 1019 C C . SER A 1 75 ? -17.15827 56.60996 28.42937 1.000 41.69945 137 SER A C 1
ATOM 1020 O O . SER A 1 75 ? -17.18473 55.71741 29.28444 1.000 43.18258 137 SER A O 1
ATOM 1028 N N . LYS A 1 76 ? -18.10281 56.73162 27.49270 1.000 42.87294 138 LYS A N 1
ATOM 1029 C CA . LYS A 1 76 ? -19.21711 55.79262 27.43555 1.000 43.60605 138 LYS A CA 1
ATOM 1030 C C . LYS A 1 76 ? -18.71808 54.37230 27.23451 1.000 39.28475 138 LYS A C 1
ATOM 1031 O O . LYS A 1 76 ? -19.13807 53.44509 27.93664 1.000 39.70650 138 LYS A O 1
ATOM 1050 N N . PHE A 1 77 ? -17.83029 54.17600 26.26090 1.000 34.28128 139 PHE A N 1
ATOM 1051 C CA . PHE A 1 77 ? -17.33379 52.83105 26.00245 1.000 39.75456 139 PHE A CA 1
ATOM 1052 C C . PHE A 1 77 ? -16.51557 52.30845 27.17723 1.000 41.57010 139 PHE A C 1
ATOM 1053 O O . PHE A 1 77 ? -16.61641 51.12465 27.52725 1.000 38.09521 139 PHE A O 1
ATOM 1070 N N . LEU A 1 78 ? -15.68720 53.16457 27.79070 1.000 48.08611 140 LEU A N 1
ATOM 1071 C CA . LEU A 1 78 ? -14.93752 52.73887 28.97215 1.000 43.86629 140 LEU A CA 1
ATOM 1072 C C . LEU A 1 78 ? -15.88327 52.22469 30.04278 1.000 46.91259 140 LEU A C 1
ATOM 1073 O O . LEU A 1 78 ? -15.70075 51.13206 30.58975 1.000 45.99584 140 LEU A O 1
ATOM 1089 N N . SER A 1 79 ? -16.90916 53.01480 30.35306 1.000 55.37673 141 SER A N 1
ATOM 1090 C CA . SER A 1 79 ? -17.84406 52.64055 31.40135 1.000 53.79848 141 SER A CA 1
ATOM 1091 C C . SER A 1 79 ? -18.54224 51.33575 31.06162 1.000 57.08651 141 SER A C 1
ATOM 1092 O O . SER A 1 79 ? -18.61506 50.42187 31.88731 1.000 59.31264 141 SER A O 1
ATOM 1100 N N . GLN A 1 80 ? -19.05547 51.22794 29.84091 1.000 48.53998 142 GLN A N 1
ATOM 1101 C CA . GLN A 1 80 ? -19.85895 50.06432 29.48269 1.000 54.51184 142 GLN A CA 1
ATOM 1102 C C . GLN A 1 80 ? -19.01312 48.79975 29.39058 1.000 43.56084 142 GLN A C 1
ATOM 1103 O O . GLN A 1 80 ? -19.47656 47.71203 29.74843 1.000 45.76681 142 GLN A O 1
ATOM 1117 N N . ALA A 1 81 ? -17.77399 48.91790 28.91252 1.000 41.00799 143 ALA A N 1
ATOM 1118 C CA . ALA A 1 81 ? -16.96038 47.73088 28.67575 1.000 44.83902 143 ALA A CA 1
ATOM 1119 C C . ALA A 1 81 ? -16.65211 46.99748 29.97211 1.000 37.97100 143 ALA A C 1
ATOM 1120 O O . ALA A 1 81 ? -16.59196 45.76450 29.99434 1.000 37.49576 143 ALA A O 1
ATOM 1127 N N . PHE A 1 82 ? -16.42271 47.73750 31.05568 1.000 32.08111 144 PHE A N 1
ATOM 1128 C CA . PHE A 1 82 ? -15.96353 47.14548 32.30883 1.000 41.98520 144 PHE A CA 1
ATOM 1129 C C . PHE A 1 82 ? -16.88202 47.45450 33.48418 1.000 46.05699 144 PHE A C 1
ATOM 1130 O O . PHE A 1 82 ? -16.46957 47.32360 34.64146 1.000 40.61639 144 PHE A O 1
ATOM 1147 N N . ILE A 1 83 ? -18.13737 47.81597 33.22001 1.000 46.25016 145 ILE A N 1
ATOM 1148 C CA . ILE A 1 83 ? -19.00988 48.23364 34.31524 1.000 52.46948 145 ILE A CA 1
ATOM 1149 C C . ILE A 1 83 ? -19.26853 47.07948 35.27600 1.000 51.90584 145 ILE A C 1
ATOM 1150 O O . ILE A 1 83 ? -19.44323 47.29379 36.47915 1.000 47.32630 145 ILE A O 1
ATOM 1166 N N . ASP A 1 84 ? -19.28507 45.84573 34.77187 1.000 56.94002 146 ASP A N 1
ATOM 1167 C CA . ASP A 1 84 ? -19.58827 44.68251 35.59166 1.000 58.35673 146 ASP A CA 1
ATOM 1168 C C . ASP A 1 84 ? -18.35379 43.91738 36.03797 1.000 59.99540 146 ASP A C 1
ATOM 1169 O O . ASP A 1 84 ? -18.47511 43.02374 36.88086 1.000 68.99984 146 ASP A O 1
ATOM 1178 N N . THR A 1 85 ? -17.18139 44.23874 35.49637 1.000 60.99153 147 THR A N 1
ATOM 1179 C CA . THR A 1 85 ? -15.96854 43.46408 35.71674 1.000 65.54364 147 THR A CA 1
ATOM 1180 C C . THR A 1 85 ? -15.02945 44.11858 36.72360 1.000 65.60198 147 THR A C 1
ATOM 1181 O O . THR A 1 85 ? -14.55643 43.45939 37.65574 1.000 67.97051 147 THR A O 1
ATOM 1192 N N . ALA A 1 86 ? -14.75200 45.40664 36.55406 1.000 52.85139 148 ALA A N 1
ATOM 1193 C CA . ALA A 1 86 ? -13.77227 46.11563 37.35927 1.000 58.92955 148 ALA A CA 1
ATOM 1194 C C . ALA A 1 86 ? -14.45381 47.19980 38.17937 1.000 55.90852 148 ALA A C 1
ATOM 1195 O O . ALA A 1 86 ? -15.56585 47.63196 37.87168 1.000 49.40081 148 ALA A O 1
ATOM 1202 N N . ALA A 1 87 ? -13.77175 47.64902 39.22891 1.000 55.49704 149 ALA A N 1
ATOM 1203 C CA . ALA A 1 87 ? -14.28619 48.78899 39.97459 1.000 58.75796 149 ALA A CA 1
ATOM 1204 C C . ALA A 1 87 ? -14.32711 50.01264 39.05684 1.000 57.55246 149 ALA A C 1
ATOM 1205 O O . ALA A 1 87 ? -13.51004 50.13883 38.13926 1.000 60.92559 149 ALA A O 1
ATOM 1212 N N . PRO A 1 88 ? -15.27746 50.91914 39.26209 1.000 57.82769 150 PRO A N 1
ATOM 1213 C CA . PRO A 1 88 ? -15.40766 52.06861 38.35613 1.000 61.84620 150 PRO A CA 1
ATOM 1214 C C . PRO A 1 88 ? -14.24588 53.02714 38.52727 1.000 56.89357 150 PRO A C 1
ATOM 1215 O O . PRO A 1 88 ? -13.61456 53.05208 39.59393 1.000 51.39942 150 PRO A O 1
ATOM 1226 N N . PRO A 1 89 ? -13.93499 53.82908 37.50746 1.000 55.75512 151 PRO A N 1
ATOM 1227 C CA . PRO A 1 89 ? -12.90860 54.86668 37.67326 1.000 58.77704 151 PRO A CA 1
ATOM 1228 C C . PRO A 1 89 ? -13.37097 55.98721 38.59108 1.000 57.99620 151 PRO A C 1
ATOM 1229 O O . PRO A 1 89 ? -14.56302 56.28848 38.70015 1.000 64.91613 151 PRO A O 1
ATOM 1240 N N . SER A 1 90 ? -12.40536 56.60653 39.25670 1.000 57.38777 152 SER A N 1
ATOM 1241 C CA . SER A 1 90 ? -12.71996 57.65024 40.22749 1.000 55.97061 152 SER A CA 1
ATOM 1242 C C . SER A 1 90 ? -13.31321 58.85786 39.50772 1.000 54.14835 152 SER A C 1
ATOM 1243 O O . SER A 1 90 ? -12.78253 59.28147 38.47502 1.000 55.74809 152 SER A O 1
A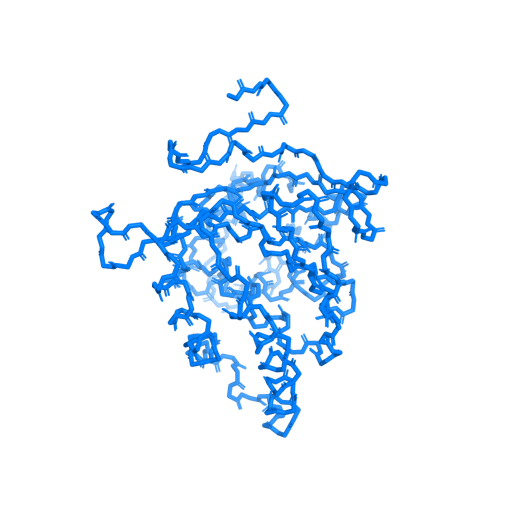TOM 1251 N N . PRO A 1 91 ? -14.40246 59.44034 40.01217 1.000 53.22602 153 PRO A N 1
ATOM 1252 C CA . PRO A 1 91 ? -15.09336 60.47887 39.23254 1.000 54.78602 153 PRO A CA 1
ATOM 1253 C C . PRO A 1 91 ? -14.30795 61.77301 39.07812 1.000 59.01386 153 PRO A C 1
ATOM 1254 O O . PRO A 1 91 ? -14.61114 62.54499 38.16097 1.000 64.09469 153 PRO A O 1
ATOM 1265 N N . GLU A 1 92 ? -13.30817 62.03805 39.92190 1.000 51.83206 154 GLU A N 1
ATOM 1266 C CA . GLU A 1 92 ? -12.52484 63.25739 39.76248 1.000 53.44550 154 GLU A CA 1
ATOM 1267 C C . GLU A 1 92 ? -11.43246 63.12553 38.70498 1.000 45.36339 154 GLU A C 1
ATOM 1268 O O . GLU A 1 92 ? -10.87691 64.14306 38.28212 1.000 46.78720 154 GLU A O 1
ATOM 1280 N N . ASN A 1 93 ? -11.09302 61.90879 38.29190 1.000 39.97375 155 ASN A N 1
ATOM 1281 C CA . ASN A 1 93 ? -10.10758 61.74187 37.23502 1.000 42.28999 155 ASN A CA 1
ATOM 1282 C C . ASN A 1 93 ? -10.65721 62.25190 35.90856 1.000 49.29170 155 ASN A C 1
ATOM 1283 O O . ASN A 1 93 ? -11.86191 62.19854 35.64732 1.000 40.24857 155 ASN A O 1
ATOM 1294 N N . SER A 1 94 ? -9.75478 62.74855 35.06774 1.000 40.47143 156 SER A N 1
ATOM 1295 C CA . SER A 1 94 ? -10.10522 63.05406 33.69405 1.000 42.08369 156 SER A CA 1
ATOM 1296 C C . SER A 1 94 ? -10.37922 61.76204 32.93278 1.000 40.45395 156 SER A C 1
ATOM 1297 O O . SER A 1 94 ? -9.95742 60.66872 33.33213 1.000 35.22304 156 SER A O 1
ATOM 1305 N N . HIS A 1 95 ? -11.09002 61.89186 31.80948 1.000 31.99176 157 HIS A N 1
ATOM 1306 C CA . HIS A 1 95 ? -11.24970 60.73363 30.94165 1.000 35.86990 157 HIS A CA 1
ATOM 1307 C C . HIS A 1 95 ? -9.89564 60.26260 30.43693 1.000 31.05750 157 HIS A C 1
ATOM 1308 O O . HIS A 1 95 ? -9.60592 59.05746 30.42495 1.000 32.59054 157 HIS A O 1
ATOM 1322 N N . GLN A 1 96 ? -9.02794 61.20202 30.05445 1.000 32.09841 158 GLN A N 1
ATOM 1323 C CA . GLN A 1 96 ? -7.70364 60.79693 29.58421 1.000 36.73597 158 GLN A CA 1
ATOM 1324 C C . GLN A 1 96 ? -6.97534 59.95559 30.63091 1.000 37.71280 158 GLN A C 1
ATOM 1325 O O . GLN A 1 96 ? -6.36540 58.93048 30.29441 1.000 29.89572 158 GLN A O 1
ATOM 1339 N N . ASP A 1 97 ? -7.02665 60.36094 31.90834 1.000 32.96755 159 ASP A N 1
ATOM 1340 C CA . ASP A 1 97 ? -6.38194 59.55607 32.94506 1.000 41.71591 159 ASP A CA 1
ATOM 1341 C C . ASP A 1 97 ? -7.04253 58.18187 33.07243 1.000 38.08488 159 ASP A C 1
ATOM 1342 O O . ASP A 1 97 ? -6.35242 57.16656 33.23051 1.000 36.29278 159 ASP A O 1
ATOM 1351 N N . ASN A 1 98 ? -8.37560 58.13024 32.99455 1.000 33.18735 160 ASN A N 1
ATOM 1352 C CA . ASN A 1 98 ? -9.09252 56.86021 33.08055 1.000 37.84654 160 ASN A CA 1
ATOM 1353 C C . ASN A 1 98 ? -8.78772 55.96010 31.89379 1.000 33.90041 160 ASN A C 1
ATOM 1354 O O . ASN A 1 98 ? -8.65554 54.74179 32.04187 1.000 39.81392 160 ASN A O 1
ATOM 1365 N N . LEU A 1 99 ? -8.74332 56.53197 30.69783 1.000 29.80069 161 LEU A N 1
ATOM 1366 C CA . LEU A 1 99 ? -8.39125 55.73632 29.52633 1.000 23.66354 161 LEU A CA 1
ATOM 1367 C C . LEU A 1 99 ? -6.95956 55.22902 29.61704 1.000 34.44676 161 LEU A C 1
ATOM 1368 O O . LEU A 1 99 ? -6.67881 54.08002 29.25359 1.000 32.75681 161 LEU A O 1
ATOM 1384 N N . ARG A 1 100 ? -6.03683 56.08265 30.06513 1.000 33.61188 162 ARG A N 1
ATOM 1385 C CA . ARG A 1 100 ? -4.63481 55.67247 30.14445 1.000 31.90506 162 ARG A CA 1
ATOM 1386 C C . ARG A 1 100 ? -4.47704 54.47057 31.06724 1.000 38.63423 162 ARG A C 1
ATOM 1387 O O . ARG A 1 100 ? -3.74598 53.52201 30.75118 1.000 33.67804 162 ARG A O 1
ATOM 1408 N N . ALA A 1 101 ? -5.18027 54.47703 32.20485 1.000 40.08060 163 ALA A N 1
ATOM 1409 C CA . ALA A 1 101 ? -5.01939 53.38640 33.16380 1.000 42.74528 163 ALA A CA 1
ATOM 1410 C C . ALA A 1 101 ? -5.57168 52.08668 32.59616 1.000 36.25090 163 ALA A C 1
ATOM 1411 O O . ALA A 1 101 ? -5.00512 51.00999 32.81362 1.000 34.15518 163 ALA A O 1
ATOM 1418 N N . ALA A 1 102 ? -6.66581 52.17084 31.84588 1.000 32.89123 164 ALA A N 1
ATOM 1419 C CA . ALA A 1 102 ? -7.23834 50.97290 31.24750 1.000 34.98295 164 ALA A CA 1
ATOM 1420 C C . ALA A 1 102 ? -6.34169 50.41446 30.14049 1.000 37.27800 164 ALA A C 1
ATOM 1421 O O . ALA A 1 102 ? -6.16709 49.19302 30.03311 1.000 35.58743 164 ALA A O 1
ATOM 1428 N N . LEU A 1 103 ? -5.75831 51.29319 29.31439 1.000 31.82039 165 LEU A N 1
ATOM 1429 C CA . LEU A 1 103 ? -4.86693 50.85642 28.24556 1.000 33.13881 165 LEU A CA 1
ATOM 1430 C C . LEU A 1 103 ? -3.56157 50.26118 28.76112 1.000 32.65888 165 LEU A C 1
ATOM 1431 O O . LEU A 1 103 ? -2.85804 49.60548 27.99341 1.000 26.80026 165 LEU A O 1
ATOM 1447 N N . ASN A 1 104 ? -3.20810 50.48692 30.02183 1.000 36.63500 166 ASN A N 1
ATOM 1448 C CA . ASN A 1 104 ? -2.05000 49.82908 30.61843 1.000 39.31495 166 ASN A CA 1
ATOM 1449 C C . ASN A 1 104 ? -2.43548 48.67993 31.53789 1.000 37.44024 166 ASN A C 1
ATOM 1450 O O . ASN A 1 104 ? -1.55266 48.02659 32.10291 1.000 35.85029 166 ASN A O 1
ATOM 1461 N N . ASP A 1 105 ? -3.72988 48.42374 31.69401 1.000 38.57090 167 ASP A N 1
ATOM 1462 C CA . ASP A 1 105 ? -4.22494 47.32696 32.51508 1.000 38.82430 167 ASP A CA 1
ATOM 1463 C C . ASP A 1 105 ? -4.27425 46.05114 31.68207 1.000 36.39717 167 ASP A C 1
ATOM 1464 O O . ASP A 1 105 ? -4.99545 46.01204 30.67638 1.000 37.85860 167 ASP A O 1
ATOM 1473 N N . PRO A 1 106 ? -3.56324 44.98962 32.06391 1.000 31.73524 168 PRO A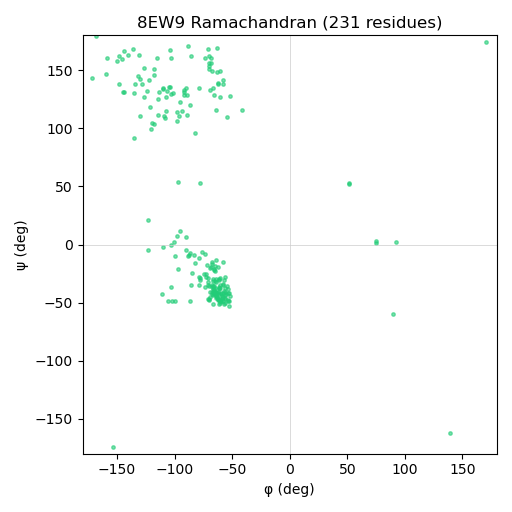 N 1
ATOM 1474 C CA . PRO A 1 106 ? -3.56282 43.77780 31.22676 1.000 32.76474 168 PRO A CA 1
ATOM 1475 C C . PRO A 1 106 ? -4.94062 43.21835 30.95134 1.000 41.23011 168 PRO A C 1
ATOM 1476 O O . PRO A 1 106 ? -5.12981 42.57496 29.90910 1.000 35.47650 168 PRO A O 1
ATOM 1487 N N . ALA A 1 107 ? -5.90566 43.44009 31.85466 1.000 36.20385 169 ALA A N 1
ATOM 1488 C CA . ALA A 1 107 ? -7.24082 42.87324 31.71278 1.000 42.62126 169 ALA A CA 1
ATOM 1489 C C . ALA A 1 107 ? -8.15677 43.70900 30.83228 1.000 42.25831 169 ALA A C 1
ATOM 1490 O O . ALA A 1 107 ? -9.12873 43.17804 30.29030 1.000 40.89939 169 ALA A O 1
ATOM 1497 N N . LYS A 1 108 ? -7.89208 44.99939 30.70261 1.000 40.79613 170 LYS A N 1
ATOM 1498 C CA . LYS A 1 108 ? -8.75398 45.88928 29.94261 1.000 37.07866 170 LYS A CA 1
ATOM 1499 C C . LYS A 1 108 ? -8.18100 46.22938 28.56994 1.000 38.78639 170 LYS A C 1
ATOM 1500 O O . LYS A 1 108 ? -8.94368 46.36659 27.60326 1.000 25.80249 170 LYS A O 1
ATOM 1519 N N . ALA A 1 109 ? -6.85323 46.37650 28.46945 1.000 30.87973 171 ALA A N 1
ATOM 1520 C CA . ALA A 1 109 ? -6.22740 46.83592 27.23056 1.000 31.28686 171 ALA A CA 1
ATOM 1521 C C . ALA A 1 109 ? -6.61808 46.02033 26.00509 1.000 34.42337 171 ALA A C 1
ATOM 1522 O O . ALA A 1 109 ? -6.95128 46.62446 24.97450 1.000 31.51461 171 ALA A O 1
ATOM 1529 N N . PRO A 1 110 ? -6.56998 44.68423 26.02354 1.000 32.36163 172 PRO A N 1
ATOM 1530 C CA . PRO A 1 110 ? -6.89581 43.94330 24.79579 1.000 33.96996 172 PRO A CA 1
ATOM 1531 C C . PRO A 1 110 ? -8.26765 44.30253 24.26611 1.000 32.98287 172 PRO A C 1
ATOM 1532 O O . PRO A 1 110 ? -8.44015 44.46613 23.05556 1.000 35.16498 172 PRO A O 1
ATOM 1543 N N . ILE A 1 111 ? -9.24676 44.44881 25.16368 1.000 35.69516 173 ILE A N 1
ATOM 1544 C CA . ILE A 1 111 ? -10.60839 44.81266 24.76829 1.000 34.56724 173 ILE A CA 1
ATOM 1545 C C . ILE A 1 111 ? -10.62770 46.20165 24.14426 1.000 35.43592 173 ILE A C 1
ATOM 1546 O O . ILE A 1 111 ? -11.28600 46.44001 23.12009 1.000 32.07507 173 ILE A O 1
ATOM 1562 N N . LEU A 1 112 ? -9.94574 47.15793 24.77905 1.000 26.77815 174 LEU A N 1
ATOM 15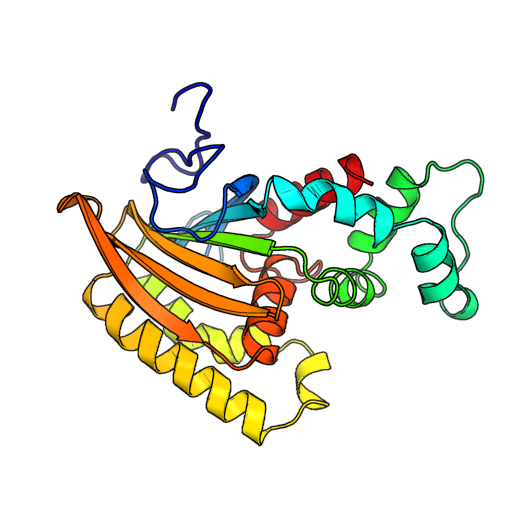63 C CA . LEU A 1 112 ? -9.94156 48.50825 24.22832 1.000 31.91587 174 LEU A CA 1
ATOM 1564 C C . LEU A 1 112 ? -9.25961 48.52477 22.87205 1.000 30.74198 174 LEU A C 1
ATOM 1565 O O . LEU A 1 112 ? -9.74562 49.15855 21.92713 1.000 28.63768 174 LEU A O 1
ATOM 1581 N N A ILE A 1 113 ? -8.13487 47.81604 22.75109 0.676 31.27585 175 ILE A N 1
ATOM 1582 N N B ILE A 1 113 ? -8.13873 47.81079 22.74900 0.324 31.29752 175 ILE A N 1
ATOM 1583 C CA A ILE A 1 113 ? -7.39534 47.80252 21.49587 0.676 29.30575 175 ILE A CA 1
ATOM 1584 C CA B ILE A 1 113 ? -7.39564 47.79966 21.49482 0.324 29.37924 175 ILE A CA 1
ATOM 1585 C C A ILE A 1 113 ? -8.19727 47.10301 20.40400 0.676 30.44265 175 ILE A C 1
ATOM 1586 C C B ILE A 1 113 ? -8.19527 47.10090 20.40131 0.324 30.53422 175 ILE A C 1
ATOM 1587 O O A ILE A 1 113 ? -8.21200 47.55298 19.25617 0.676 29.47316 175 ILE A O 1
ATOM 1588 O O B ILE A 1 113 ? -8.20905 47.54927 19.25040 0.324 29.18423 175 ILE A O 1
ATOM 1619 N N . ASN A 1 114 ? -8.87087 45.99577 20.73443 1.000 30.45950 176 ASN A N 1
ATOM 1620 C CA . ASN A 1 114 ? -9.67934 45.30174 19.73019 1.000 29.87138 176 ASN A CA 1
ATOM 1621 C C . ASN A 1 114 ? -10.78836 46.19996 19.19917 1.000 36.79345 176 ASN A C 1
ATOM 1622 O O . ASN A 1 114 ? -11.10401 46.17759 17.99435 1.000 27.82065 176 ASN A O 1
ATOM 1634 N N A ASN A 1 115 ? -11.41416 46.97345 20.09358 0.529 29.59113 177 ASN A N 1
ATOM 1635 N N B ASN A 1 115 ? -11.41016 46.98734 20.07270 0.471 29.62867 177 ASN A N 1
ATOM 1636 C CA A ASN A 1 115 ? -12.47420 47.88806 19.67990 0.529 34.32564 177 ASN A CA 1
ATOM 1637 C CA B ASN A 1 115 ? -12.48398 47.85295 19.59743 0.471 34.29061 177 ASN A CA 1
ATOM 1638 C C A ASN A 1 115 ? -11.90752 49.00515 18.81813 0.529 34.23280 177 ASN A C 1
ATOM 1639 C C B ASN A 1 115 ? -11.93078 49.04831 18.83536 0.471 34.26908 177 ASN A C 1
ATOM 1640 O O A ASN A 1 115 ? -12.53025 49.41700 17.83145 0.529 30.88588 177 ASN A O 1
ATOM 1641 O O B ASN A 1 115 ? -12.59703 49.55794 17.92716 0.471 31.04307 177 ASN A O 1
ATOM 1662 N N . LEU A 1 116 ? -10.71468 49.49539 19.17004 1.000 31.61683 178 LEU A N 1
ATOM 1663 C CA . LEU A 1 116 ? -10.06168 50.50722 18.35168 1.000 30.45194 178 LEU A CA 1
ATOM 1664 C C . LEU A 1 116 ? -9.74751 49.96079 16.96850 1.000 30.12735 178 LEU A C 1
ATOM 1665 O O . LEU A 1 116 ? -9.95362 50.64187 15.95635 1.000 29.77163 178 LEU A O 1
ATOM 1681 N N . LEU A 1 117 ? -9.25192 48.72599 16.90627 1.000 28.46779 179 LEU A N 1
ATOM 1682 C CA . LEU A 1 117 ? -8.87836 48.12077 15.63678 1.000 29.15571 179 LEU A CA 1
ATOM 1683 C C . LEU A 1 117 ? -10.06686 47.65430 14.81084 1.000 31.10752 179 LEU A C 1
ATOM 1684 O O . LEU A 1 117 ? -9.86267 47.24878 13.65787 1.000 33.38725 179 LEU A O 1
ATOM 1700 N N . ASP A 1 118 ? -11.29354 47.70197 15.34690 1.000 30.89032 180 ASP A N 1
ATOM 1701 C CA . ASP A 1 118 ? -12.48472 47.38934 14.57012 1.000 32.48368 180 ASP A CA 1
ATOM 1702 C C . ASP A 1 118 ? -13.21212 48.64186 14.09476 1.000 35.03666 180 ASP A C 1
ATOM 1703 O O . ASP A 1 118 ? -14.27508 48.53383 13.45714 1.000 35.30168 180 ASP A O 1
ATOM 1712 N N . SER A 1 119 ? -12.68071 49.82435 14.38675 1.000 32.32187 181 SER A N 1
ATOM 1713 C CA . SER A 1 119 ? -13.41884 51.06397 14.17421 1.000 33.31525 181 SER A CA 1
ATOM 1714 C C . SER A 1 119 ? -13.20397 51.66412 12.79375 1.000 33.25851 181 SER A C 1
ATOM 1715 O O . SER A 1 119 ? -13.83079 52.67711 12.47445 1.000 35.47739 181 SER A O 1
ATOM 1723 N N . GLY A 1 120 ? -12.32637 51.07853 11.98599 1.000 32.03945 182 GLY A N 1
ATOM 1724 C CA . GLY A 1 120 ? -11.98985 51.61756 10.68953 1.000 32.67650 182 GLY A CA 1
ATOM 1725 C C . GLY A 1 120 ? -10.79606 52.55437 10.67441 1.000 31.73221 182 GLY A C 1
ATOM 1726 O O . GLY A 1 120 ? -10.47428 53.09532 9.61327 1.000 30.99925 182 GLY A O 1
ATOM 1730 N N . ILE A 1 121 ? -10.13650 52.76605 11.81584 1.000 30.10677 183 ILE A N 1
ATOM 1731 C CA . ILE A 1 121 ? -9.01592 53.69739 11.87813 1.000 29.15122 183 ILE A CA 1
ATOM 1732 C C . ILE A 1 121 ? -7.83805 53.12535 11.10288 1.000 29.90574 183 ILE A C 1
ATOM 1733 O O . ILE A 1 121 ? -7.48125 51.95266 11.25610 1.000 31.52087 183 ILE A O 1
ATOM 1749 N N . ARG A 1 122 ? -7.23014 53.94723 10.26576 1.000 26.95911 184 ARG A N 1
ATOM 1750 C CA . ARG A 1 122 ? -6.13154 53.49591 9.42177 1.000 28.83013 184 ARG A CA 1
ATOM 1751 C C . ARG A 1 122 ? -4.81142 53.72855 10.14528 1.000 29.86540 184 ARG A C 1
ATOM 1752 O O . ARG A 1 122 ? -4.58863 54.80542 10.71044 1.000 29.29693 184 ARG A O 1
ATOM 1773 N N . LEU A 1 123 ? -3.97453 52.69362 10.16367 1.000 30.89142 185 LEU A N 1
ATOM 1774 C CA . LEU A 1 123 ? -2.67868 52.71511 10.82154 1.000 24.80069 185 LEU A CA 1
ATOM 1775 C C . LEU A 1 123 ? -1.61909 52.19785 9.86194 1.000 26.28690 185 LEU A C 1
ATOM 1776 O O . LEU A 1 123 ? -1.92462 51.54312 8.86147 1.000 26.48993 185 LEU A O 1
ATOM 1792 N N . MET A 1 124 ? -0.36088 52.47574 10.19039 1.000 30.30013 186 MET A N 1
ATOM 1793 C CA . MET A 1 124 ? 0.73853 52.00228 9.36755 1.000 27.48837 186 MET A CA 1
ATOM 1794 C C . MET A 1 124 ? 1.93481 51.73273 10.26038 1.000 24.52146 186 MET A C 1
ATOM 1795 O O . MET A 1 124 ? 2.22020 52.50784 11.18253 1.000 25.05249 186 MET A O 1
ATOM 1809 N N . SER A 1 125 ? 2.62059 50.62532 10.00555 1.000 26.50121 187 SER A N 1
ATOM 1810 C CA . SER A 1 125 ? 3.85793 50.31482 10.72142 1.000 25.49316 187 SER A CA 1
ATOM 1811 C C . SER A 1 125 ? 4.99921 50.45564 9.73285 1.000 25.40940 187 SER A C 1
ATOM 1812 O O . SER A 1 125 ? 4.89171 49.99528 8.58308 1.000 22.96460 187 SER A O 1
ATOM 1820 N N . LYS A 1 126 ? 6.05528 51.12591 10.17074 1.000 29.67082 188 LYS A N 1
ATOM 1821 C CA . LYS A 1 126 ? 7.30354 51.26901 9.43610 1.000 34.76197 188 LYS A CA 1
ATOM 1822 C C . LYS A 1 126 ? 8.32425 50.39423 10.15806 1.000 30.09418 188 LYS A C 1
ATOM 1823 O O . LYS A 1 126 ? 8.65553 50.65409 11.32244 1.000 22.14532 188 LYS A O 1
ATOM 1842 N N . ASN A 1 127 ? 8.79556 49.34761 9.47324 1.000 24.31126 189 ASN A N 1
ATOM 1843 C CA . ASN A 1 127 ? 9.64833 48.31740 10.04927 1.000 23.05547 189 ASN A CA 1
ATOM 1844 C C . ASN A 1 127 ? 10.95842 48.37958 9.28180 1.000 30.54004 189 ASN A C 1
ATOM 1845 O O . ASN A 1 127 ? 11.03332 47.92478 8.13689 1.000 28.04668 189 ASN A O 1
ATOM 1856 N N . THR A 1 128 ? 11.97590 48.96261 9.91913 1.000 26.69669 190 THR A N 1
ATOM 1857 C CA . THR A 1 128 ? 13.27289 49.23887 9.29935 1.000 24.64520 190 THR A CA 1
ATOM 1858 C C . THR A 1 128 ? 14.33425 48.31562 9.87020 1.000 30.65490 190 THR A C 1
ATOM 1859 O O . THR A 1 128 ? 14.71272 48.48038 11.04217 1.000 22.82186 190 THR A O 1
ATOM 1870 N N . PRO A 1 129 ? 14.85671 47.36783 9.08623 1.000 23.65267 191 PRO A N 1
ATOM 1871 C CA . PRO A 1 129 ? 15.85540 46.42442 9.61813 1.000 29.11981 191 PRO A CA 1
ATOM 1872 C C . PRO A 1 129 ? 17.13786 47.08869 10.09300 1.000 32.59459 191 PRO A C 1
ATOM 1873 O O . PRO A 1 129 ? 17.67955 47.98744 9.45274 1.000 28.76778 191 PRO A O 1
ATOM 1884 N N . ILE A 1 130 ? 17.62424 46.60765 11.21657 1.000 25.46341 192 ILE A N 1
ATOM 1885 C CA . ILE A 1 130 ? 18.94233 46.93731 11.72920 1.000 33.89932 192 ILE A CA 1
ATOM 1886 C C . ILE A 1 130 ? 19.90131 45.77085 11.53013 1.000 31.75689 192 ILE A C 1
ATOM 1887 O O . ILE A 1 130 ? 21.00040 45.93912 11.00451 1.000 37.06585 192 ILE A O 1
ATOM 1903 N N . LYS A 1 131 ? 19.48171 44.57320 11.91991 1.000 34.01642 193 LYS A N 1
ATOM 1904 C CA . LYS A 1 131 ? 20.21336 43.34042 11.66545 1.000 36.08117 193 LYS A CA 1
ATOM 1905 C C . LYS A 1 131 ? 19.35879 42.50907 10.71208 1.000 35.80757 193 LYS A C 1
ATOM 1906 O O . LYS A 1 131 ? 18.27676 42.03814 11.08359 1.000 33.45631 193 LYS A O 1
ATOM 1925 N N . ALA A 1 132 ? 19.82951 42.34240 9.47452 1.000 36.13283 194 ALA A N 1
ATOM 1926 C CA . ALA A 1 132 ? 18.96870 41.74890 8.45105 1.000 40.84831 194 ALA A CA 1
ATOM 1927 C C . ALA A 1 132 ? 18.63961 40.29642 8.77914 1.000 39.67447 194 ALA A C 1
ATOM 1928 O O . ALA A 1 132 ? 17.49246 39.86078 8.62291 1.000 37.87316 194 ALA A O 1
ATOM 1935 N N . GLY A 1 133 ? 19.62612 39.53710 9.25241 1.000 33.56220 195 GLY A N 1
ATOM 1936 C CA . GLY A 1 133 ? 19.38334 38.13693 9.56267 1.000 38.19217 195 GLY A CA 1
ATOM 1937 C C . GLY A 1 133 ? 18.30922 37.94809 10.61657 1.000 40.94382 195 GLY A C 1
ATOM 1938 O O . GLY A 1 133 ? 17.39616 37.13538 10.45099 1.000 40.91514 195 GLY A O 1
ATOM 1942 N N . SER A 1 134 ? 18.41133 38.69323 11.72614 1.000 34.38122 196 SER A N 1
ATOM 1943 C CA . SER A 1 134 ? 17.39871 38.61343 12.76791 1.000 35.57926 196 SER A CA 1
ATOM 1944 C C . SER A 1 134 ? 16.02342 38.96728 12.21891 1.000 36.08509 196 SER A C 1
ATOM 1945 O O . SER A 1 134 ? 15.03647 38.28827 12.51429 1.000 35.37025 196 SER A O 1
ATOM 1953 N N . PHE A 1 135 ? 15.94496 40.03113 11.41742 1.000 39.07067 197 PHE A N 1
ATOM 1954 C CA . PHE A 1 135 ? 14.66308 40.48399 10.87952 1.000 31.58286 197 PHE A CA 1
ATOM 1955 C C . PHE A 1 135 ? 13.97700 39.36833 10.09353 1.000 40.68306 197 PHE A C 1
ATOM 1956 O O . PHE A 1 135 ? 12.81126 39.04213 10.34411 1.000 32.27614 197 PHE A O 1
ATOM 1973 N N . LYS A 1 136 ? 14.69838 38.74808 9.15547 1.000 34.39008 198 LYS A N 1
ATOM 1974 C CA . LYS A 1 136 ? 14.15803 37.60263 8.43113 1.000 36.08580 198 LYS A CA 1
ATOM 1975 C C . LYS A 1 136 ? 13.63379 36.53396 9.38303 1.000 37.08765 198 LYS A C 1
ATOM 1976 O O . LYS A 1 136 ? 12.58681 35.92604 9.13691 1.000 32.98736 198 LYS A O 1
ATOM 1995 N N . LEU A 1 137 ? 14.36124 36.26475 10.46399 1.000 33.67322 199 LEU A N 1
ATOM 1996 C CA . LEU A 1 137 ? 13.88578 35.25894 11.40636 1.000 39.93711 199 LEU A CA 1
ATOM 1997 C C . LEU A 1 137 ? 12.61338 35.72273 12.10824 1.000 33.62262 199 LEU A C 1
ATOM 1998 O O . LEU A 1 137 ? 11.72203 34.91834 12.38399 1.000 35.12118 199 LEU A O 1
ATOM 2014 N N . LEU A 1 138 ? 12.53384 37.00936 12.44871 1.000 32.46522 200 LEU A N 1
ATOM 2015 C CA . LEU A 1 138 ? 11.33010 37.52999 13.08168 1.000 34.80342 200 LEU A CA 1
ATOM 2016 C C . LEU A 1 138 ? 10.14289 37.48716 12.12336 1.000 39.48803 200 LEU A C 1
ATOM 2017 O O . LEU A 1 138 ? 8.99960 37.32232 12.55702 1.000 33.20823 200 LEU A O 1
ATOM 2033 N N . MET A 1 139 ? 10.39910 37.63955 10.82389 1.000 35.00603 201 MET A N 1
ATOM 2034 C CA . MET A 1 139 ? 9.34919 37.45163 9.83227 1.000 38.34391 201 MET A CA 1
ATOM 2035 C C . MET A 1 139 ? 8.81718 36.02467 9.87710 1.000 35.55659 201 MET A C 1
ATOM 2036 O O . MET A 1 139 ? 7.60273 35.80009 9.97265 1.000 34.29809 201 MET A O 1
ATOM 2050 N N . ASP A 1 140 ? 9.71984 35.04438 9.81967 1.000 33.96258 202 ASP A N 1
ATOM 2051 C CA . ASP A 1 140 ? 9.31252 33.64586 9.87791 1.000 35.58447 202 ASP A CA 1
ATOM 2052 C C . ASP A 1 140 ? 8.46823 33.36381 11.11281 1.000 41.06450 202 ASP A C 1
ATOM 2053 O O . ASP A 1 140 ? 7.56195 32.52397 11.07703 1.000 37.87020 202 ASP A O 1
ATOM 2062 N N . GLY A 1 141 ? 8.78256 34.02294 12.22437 1.000 41.70816 203 GLY A N 1
ATOM 2063 C CA . GLY A 1 141 ? 8.08877 33.80003 13.47157 1.000 34.79198 203 GLY A CA 1
ATOM 2064 C C . GLY A 1 141 ? 6.88444 34.67977 13.71727 1.000 39.90503 203 GLY A C 1
ATOM 2065 O O . GLY A 1 141 ? 6.31485 34.61502 14.81018 1.000 33.25878 203 GLY A O 1
ATOM 2069 N N . THR A 1 142 ? 6.46924 35.49013 12.73658 1.000 39.32198 204 THR A N 1
ATOM 2070 C CA . THR A 1 142 ? 5.38403 36.43937 12.96781 1.000 39.23920 204 THR A CA 1
ATOM 2071 C C . THR A 1 142 ? 4.06513 35.73237 13.27062 1.000 36.33461 204 THR A C 1
ATOM 2072 O O . THR A 1 142 ? 3.34411 36.12944 14.19544 1.000 36.49107 204 THR A O 1
ATOM 2083 N N . LYS A 1 143 ? 3.73022 34.68749 12.51016 1.000 32.51625 205 LYS A N 1
ATOM 2084 C CA . LYS A 1 143 ? 2.45370 33.99722 12.71551 1.000 31.65604 205 LYS A CA 1
ATOM 2085 C C . LYS A 1 143 ? 2.37380 33.41238 14.12038 1.000 33.72585 205 LYS A C 1
ATOM 2086 O O . LYS A 1 143 ? 1.40374 33.64670 14.85063 1.000 29.32141 205 LYS A O 1
ATOM 2105 N N . LYS A 1 144 ? 3.40609 32.66850 14.52433 1.000 33.99281 206 LYS A N 1
ATOM 2106 C CA . LYS A 1 144 ? 3.44411 32.11187 15.87275 1.000 33.05088 206 LYS A CA 1
ATOM 2107 C C . LYS A 1 144 ? 3.32264 33.20987 16.91874 1.000 35.12200 206 LYS A C 1
ATOM 2108 O O . LYS A 1 144 ? 2.63630 33.03572 17.93625 1.000 39.30826 206 LYS A O 1
ATOM 2127 N N . SER A 1 145 ? 3.97769 34.35029 16.68212 1.000 37.35048 207 SER A N 1
ATOM 2128 C CA . SER A 1 145 ? 3.99537 35.41965 17.67804 1.000 49.41717 207 SER A CA 1
ATOM 2129 C C . SER A 1 145 ? 2.60815 36.02359 17.86176 1.000 36.57643 207 SER A C 1
ATOM 2130 O O . SER A 1 145 ? 2.11420 36.13641 18.98514 1.000 39.36387 207 SER A O 1
ATOM 2138 N N . VAL A 1 146 ? 1.95963 36.40994 16.76335 1.000 34.25527 208 VAL A N 1
ATOM 2139 C CA . VAL A 1 146 ? 0.67442 37.08517 16.88354 1.000 35.60564 208 VAL A CA 1
ATOM 2140 C C . VAL A 1 146 ? -0.42886 36.13331 17.32877 1.000 39.10786 208 VAL A C 1
ATOM 2141 O O . VAL A 1 146 ? -1.48144 36.58817 17.78712 1.000 44.19098 208 VAL A O 1
ATOM 2154 N N . LEU A 1 147 ? -0.22080 34.81982 17.19870 1.000 42.62531 209 LEU A N 1
ATOM 2155 C CA . LEU A 1 147 ? -1.20579 33.82441 17.60001 1.000 49.68473 209 LEU A CA 1
ATOM 2156 C C . LEU A 1 147 ? -1.10169 33.42373 19.06793 1.000 52.55505 209 LEU A C 1
ATOM 2157 O O . LEU A 1 147 ? -1.95762 32.67032 19.54379 1.000 63.14423 209 LEU A O 1
ATOM 2173 N N . LYS A 1 148 ? -0.07461 33.87464 19.79382 1.000 49.76564 210 LYS A N 1
ATOM 2174 C CA . LYS A 1 148 ? -0.09200 33.68929 21.24058 1.000 48.32723 210 LYS A CA 1
ATOM 2175 C C . LYS A 1 148 ? -1.28319 34.41022 21.85850 1.000 59.90500 210 LYS A C 1
ATOM 2176 O O . LYS A 1 148 ? -1.81080 33.97818 22.88964 1.000 59.76028 210 LYS A O 1
ATOM 2195 N N . ASN A 1 149 ? -1.70838 35.51440 21.24559 1.000 60.98124 211 ASN A N 1
ATOM 2196 C CA . ASN A 1 149 ? -2.95582 36.19727 21.56273 1.000 67.03441 211 ASN A CA 1
ATOM 2197 C C . ASN A 1 149 ? -4.06498 35.17477 21.79453 1.000 71.23478 211 ASN A C 1
ATOM 2198 O O . ASN A 1 149 ? -4.42763 34.43194 20.87141 1.000 69.19972 211 ASN A O 1
ATOM 2209 N N . PRO A 1 150 ? -4.62200 35.08974 23.00529 1.000 72.91229 212 PRO A N 1
ATOM 2210 C CA . PRO A 1 150 ? -5.68126 34.09163 23.23644 1.000 75.75664 212 PRO A CA 1
ATOM 2211 C C . PRO A 1 150 ? -6.90394 34.29285 22.35788 1.000 82.27513 212 PRO A C 1
ATOM 2212 O O . PRO A 1 150 ? -7.59444 33.31694 22.03677 1.000 86.81534 212 PRO A O 1
ATOM 2223 N N . ASP A 1 151 ? -7.19669 35.53357 21.96127 1.000 79.47371 213 ASP A N 1
ATOM 2224 C CA . ASP A 1 151 ? -8.38752 35.81482 21.17011 1.000 76.81070 213 ASP A CA 1
ATOM 2225 C C . ASP A 1 151 ? -8.35059 35.15878 19.80048 1.000 76.92178 213 ASP A C 1
ATOM 2226 O O . ASP A 1 151 ? -9.38838 35.10285 19.12989 1.000 73.06588 213 ASP A O 1
ATOM 2235 N N . SER A 1 152 ? -7.19204 34.65493 19.37504 1.000 74.78746 214 SER A N 1
ATOM 2236 C CA . SER A 1 152 ? -7.09337 34.04437 18.05650 1.000 70.15930 214 SER A CA 1
ATOM 2237 C C . SER A 1 152 ? -7.82206 32.70995 17.99352 1.000 72.61208 214 SER A C 1
ATOM 2238 O O . SER A 1 152 ? -8.31275 32.32148 16.92637 1.000 65.53763 214 SER A O 1
ATOM 2246 N N . GLN A 1 153 ? -7.91438 32.00375 19.12201 1.000 79.00012 215 GLN A N 1
ATOM 2247 C CA . GLN A 1 153 ? -8.41592 30.63365 19.10153 1.000 82.72522 215 GLN A CA 1
ATOM 2248 C C . GLN A 1 153 ? -9.89170 30.56980 18.73259 1.000 83.76909 215 GLN A C 1
ATOM 2249 O O . GLN A 1 153 ? -10.31937 29.62531 18.05632 1.000 83.77350 215 GLN A O 1
ATOM 2263 N N . SER A 1 154 ? -10.67623 31.56535 19.14764 1.000 84.20803 216 SER A N 1
ATOM 2264 C CA . SER A 1 154 ? -12.10436 31.57256 18.85446 1.000 96.56191 216 SER A CA 1
ATOM 2265 C C . SER A 1 154 ? -12.40050 31.74159 17.37001 1.000 88.53270 216 SER A C 1
ATOM 2266 O O . SER A 1 154 ? -13.53098 31.47552 16.93807 1.000 74.84997 216 SER A O 1
ATOM 2274 N N . GLN A 1 155 ? -11.41747 32.16506 16.58426 1.000 80.31628 217 GLN A N 1
ATOM 2275 C CA . GLN A 1 155 ? -11.66517 32.61259 15.22449 1.000 76.86923 217 GLN A CA 1
ATOM 2276 C C . GLN A 1 155 ? -11.67862 31.44412 14.24660 1.000 73.59196 217 GLN A C 1
ATOM 2277 O O . GLN A 1 155 ? -11.20951 30.34186 14.53997 1.000 74.34683 217 GLN A O 1
ATOM 2291 N N . ASP A 1 156 ? -12.24973 31.70689 13.07177 1.000 71.41688 218 ASP A N 1
ATOM 2292 C CA . ASP A 1 156 ? -12.25446 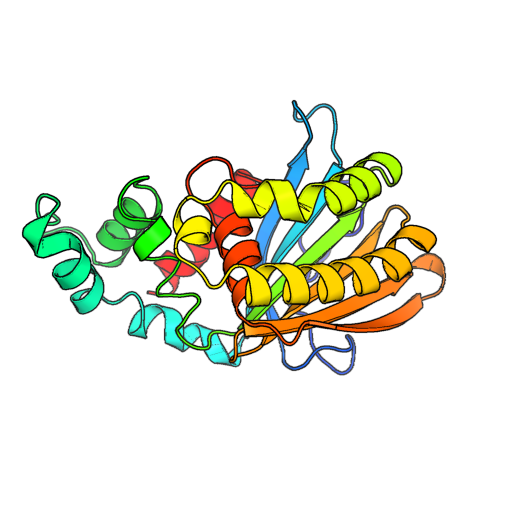30.76142 11.96500 1.000 66.08902 218 ASP A CA 1
ATOM 2293 C C . ASP A 1 156 ? -10.83363 30.31486 11.64731 1.000 50.76247 218 ASP A C 1
ATOM 2294 O O . ASP A 1 156 ? -10.04304 31.09141 11.10427 1.000 47.20978 218 ASP A O 1
ATOM 2303 N N . LYS A 1 157 ? -10.51619 29.05435 11.95633 1.000 48.38045 219 LYS A N 1
ATOM 2304 C CA . LYS A 1 157 ? -9.18317 28.52426 11.67555 1.000 55.02995 219 LYS A CA 1
ATOM 2305 C C . LYS A 1 157 ? -8.85119 28.58173 10.18625 1.000 42.85468 219 LYS A C 1
ATOM 2306 O O . LYS A 1 157 ? -7.73211 28.93610 9.80800 1.000 42.49586 219 LYS A O 1
ATOM 2325 N N . ASP A 1 158 ? -9.80543 28.23060 9.32377 1.000 46.93541 220 ASP A N 1
ATOM 2326 C CA . ASP A 1 158 ? -9.51688 28.20658 7.89471 1.000 47.09042 220 ASP A CA 1
ATOM 2327 C C . ASP A 1 158 ? -9.23368 29.60732 7.36291 1.000 41.05318 220 ASP A C 1
ATOM 2328 O O . ASP A 1 158 ? -8.36159 29.78057 6.50477 1.000 39.87925 220 ASP A O 1
ATOM 2337 N N . ARG A 1 159 ? -9.96206 30.61676 7.85108 1.000 37.64690 221 ARG A N 1
ATOM 2338 C CA . ARG A 1 159 ? -9.68792 31.99064 7.43805 1.000 39.33428 221 ARG A CA 1
ATOM 2339 C C . ARG A 1 159 ? -8.33150 32.46710 7.94920 1.000 35.35797 221 ARG A C 1
ATOM 2340 O O . ARG A 1 159 ? -7.59577 33.16299 7.23208 1.000 34.60909 221 ARG A O 1
ATOM 2361 N N . LEU A 1 160 ? -7.98848 32.12525 9.19407 1.000 35.93292 222 LEU A N 1
ATOM 2362 C CA . LEU A 1 160 ? -6.67390 32.49943 9.71438 1.000 36.45382 222 LEU A CA 1
ATOM 2363 C C . LEU A 1 160 ? -5.56591 31.88503 8.87539 1.000 31.23308 222 LEU A C 1
ATOM 2364 O O . LEU A 1 160 ? -4.58670 32.55666 8.52851 1.000 33.63392 222 LEU A O 1
ATOM 2380 N N . GLU A 1 161 ? -5.68758 30.58877 8.57005 1.000 31.79451 223 GLU A N 1
ATOM 2381 C CA . GLU A 1 161 ? -4.63222 29.90549 7.83174 1.000 35.14836 223 GLU A CA 1
ATOM 2382 C C . GLU A 1 161 ? -4.46008 30.50865 6.44080 1.000 31.20275 223 GLU A C 1
ATOM 2383 O O . GLU A 1 161 ? -3.33164 30.74195 5.98833 1.000 29.15510 223 GLU A O 1
ATOM 2395 N N . ALA A 1 162 ? -5.56772 30.75594 5.74796 1.000 30.41448 224 ALA A N 1
ATOM 2396 C CA . ALA A 1 162 ? -5.49974 31.36998 4.42480 1.000 35.57600 224 ALA A CA 1
ATOM 2397 C C . ALA A 1 162 ? -4.89376 32.76826 4.49621 1.000 33.35653 224 ALA A C 1
ATOM 2398 O O . ALA A 1 162 ? -4.09405 33.15292 3.63689 1.000 30.95267 224 ALA A O 1
ATOM 2405 N N . GLY A 1 163 ? -5.26199 33.54247 5.51666 1.000 32.34720 225 GLY A N 1
ATOM 2406 C CA . GLY A 1 163 ? -4.71960 34.88800 5.64196 1.000 31.37716 225 GLY A CA 1
ATOM 2407 C C . GLY A 1 163 ? -3.22956 34.88329 5.92074 1.000 33.24143 225 GLY A C 1
ATOM 2408 O O . GLY A 1 163 ? -2.49452 35.74775 5.44190 1.000 26.65265 225 GLY A O 1
ATOM 2412 N N . PHE A 1 164 ? -2.76154 33.90659 6.69160 1.000 28.24756 226 PHE A N 1
ATOM 2413 C CA . PHE A 1 164 ? -1.32660 33.82342 6.95073 1.000 32.48297 226 PHE A CA 1
ATOM 2414 C C . PHE A 1 164 ? -0.56532 33.33411 5.72312 1.000 28.87259 226 PHE A C 1
ATOM 2415 O O . PHE A 1 164 ? 0.61258 33.64806 5.56522 1.000 30.89069 226 PHE A O 1
ATOM 2432 N N . GLN A 1 165 ? -1.21726 32.58518 4.83234 1.000 34.37174 227 GLN A N 1
ATOM 2433 C CA . GLN A 1 165 ? -0.56005 32.25764 3.57170 1.000 35.58873 227 GLN A CA 1
ATOM 2434 C C . GLN A 1 165 ? -0.35944 33.51512 2.73212 1.000 39.94794 227 GLN A C 1
ATOM 2435 O O . GLN A 1 165 ? 0.71865 33.71034 2.15375 1.000 34.17249 227 GLN A O 1
ATOM 2449 N N . GLU A 1 166 ? -1.38265 34.38298 2.65911 1.000 32.00416 228 GLU A N 1
ATOM 2450 C CA . GLU A 1 166 ? -1.22037 35.67343 1.99256 1.000 32.64213 228 GLU A CA 1
ATOM 2451 C C . GLU A 1 166 ? -0.01486 36.42301 2.55803 1.000 35.05262 228 GLU A C 1
ATOM 2452 O O . GLU A 1 166 ? 0.82771 36.93958 1.81777 1.000 31.41365 228 GLU A O 1
ATOM 2464 N N . LEU A 1 167 ? 0.06570 36.50654 3.88259 1.000 37.46753 229 LEU A N 1
ATOM 2465 C CA . LEU A 1 167 ? 1.17963 37.21402 4.50194 1.000 32.58302 229 LEU A CA 1
ATOM 2466 C C . LEU A 1 167 ? 2.49870 36.53616 4.17049 1.000 32.67965 229 LEU A C 1
ATOM 2467 O O . LEU A 1 167 ? 3.48046 37.20484 3.83345 1.000 34.75747 229 LEU A O 1
ATOM 2483 N N . HIS A 1 168 ? 2.53623 35.19898 4.27719 1.000 31.64988 230 HIS A N 1
ATOM 2484 C CA . HIS A 1 168 ? 3.74088 34.43275 3.96370 1.000 36.68412 230 HIS A CA 1
ATOM 2485 C C . HIS A 1 168 ? 4.23230 34.72125 2.54923 1.000 42.21297 230 HIS A C 1
ATOM 2486 O O . HIS A 1 168 ? 5.44115 34.86178 2.32403 1.000 34.58739 230 HIS A O 1
ATOM 2500 N N . ASP A 1 169 ? 3.30971 34.79692 1.58285 1.000 37.09201 231 ASP A N 1
ATOM 2501 C CA . ASP A 1 169 ? 3.68370 35.09394 0.20211 1.000 40.01242 231 ASP A CA 1
ATOM 2502 C C . ASP A 1 169 ? 4.31054 36.47469 0.08986 1.000 41.33850 231 ASP A C 1
ATOM 2503 O O . ASP A 1 169 ? 5.34510 36.64852 -0.56403 1.000 40.67734 231 ASP A O 1
ATOM 2512 N N . CYS A 1 170 ? 3.68643 37.47723 0.70905 1.000 31.61544 232 CYS A N 1
ATOM 2513 C CA . CYS A 1 170 ? 4.29102 38.80260 0.73275 1.000 40.39128 232 CYS A CA 1
ATOM 2514 C C . CYS A 1 170 ? 5.67020 38.75893 1.38010 1.000 38.25288 232 CYS A C 1
ATOM 2515 O O . CYS A 1 170 ? 6.61281 39.39848 0.89775 1.000 36.41337 232 CYS A O 1
ATOM 2523 N N . PHE A 1 171 ? 5.80316 37.99682 2.47076 1.000 34.73356 233 PHE A N 1
ATOM 2524 C CA . PHE A 1 171 ? 7.08179 37.89382 3.16975 1.000 38.46970 233 PHE A CA 1
ATOM 2525 C C . PHE A 1 171 ? 8.14256 37.20731 2.31344 1.000 40.64258 233 PHE A C 1
ATOM 2526 O O . PHE A 1 171 ? 9.33118 37.53069 2.41942 1.000 41.76508 233 PHE A O 1
ATOM 2543 N N . ARG A 1 172 ? 7.74767 36.21670 1.50221 1.000 33.84165 234 ARG A N 1
ATOM 2544 C CA . ARG A 1 172 ? 8.71075 35.57557 0.61287 1.000 48.34255 234 ARG A CA 1
ATOM 2545 C C . ARG A 1 172 ? 9.42535 36.60952 -0.24888 1.000 47.85848 234 ARG A C 1
ATOM 2546 O O . ARG A 1 172 ? 10.63901 36.52258 -0.47347 1.000 43.88373 234 ARG A O 1
ATOM 2567 N N . SER A 1 173 ? 8.68409 37.59187 -0.75237 1.000 49.09223 235 SER A N 1
ATOM 2568 C CA . SER A 1 173 ? 9.29296 38.58796 -1.62430 1.000 50.65049 235 SER A CA 1
ATOM 2569 C C . SER A 1 173 ? 10.16623 39.54505 -0.82656 1.000 52.87912 235 SER A C 1
ATOM 2570 O O . SER A 1 173 ? 11.23216 39.96600 -1.29602 1.000 52.71051 235 SER A O 1
ATOM 2578 N N . VAL A 1 174 ? 9.73624 39.88739 0.38892 1.000 38.43539 236 VAL A N 1
ATOM 2579 C CA . VAL A 1 174 ? 10.53587 40.76198 1.24454 1.000 41.40021 236 VAL A CA 1
ATOM 2580 C C . VAL A 1 174 ? 11.88215 40.11774 1.54810 1.000 47.33480 236 VAL A C 1
ATOM 2581 O O . VAL A 1 174 ? 12.93563 40.75753 1.45318 1.000 38.09939 236 VAL A O 1
ATOM 2594 N N . LYS A 1 175 ? 11.86489 38.84168 1.93317 1.000 41.38431 237 LYS A N 1
ATOM 2595 C CA . LYS A 1 175 ? 13.06333 38.24264 2.50293 1.000 46.69089 237 LYS A CA 1
ATOM 2596 C C . LYS A 1 175 ? 14.24161 38.32827 1.55408 1.000 49.25633 237 LYS A C 1
ATOM 2597 O O . LYS A 1 175 ? 15.38193 38.49455 2.00488 1.000 49.52047 237 LYS A O 1
ATOM 2616 N N . GLY A 1 176 ? 14.00415 38.24521 0.24327 1.000 46.91878 238 GLY A N 1
ATOM 2617 C CA . GLY A 1 176 ? 15.12158 38.36849 -0.68246 1.000 52.37152 238 GLY A CA 1
ATOM 2618 C C . GLY A 1 176 ? 15.77255 39.74016 -0.69140 1.000 48.91964 238 GLY A C 1
ATOM 2619 O O . GLY A 1 176 ? 16.92297 39.86814 -1.11313 1.000 53.30608 238 GLY A O 1
ATOM 2623 N N . LEU A 1 177 ? 15.05300 40.76728 -0.25140 1.000 46.78052 239 LEU A N 1
ATOM 2624 C CA . LEU A 1 177 ? 15.52457 42.14046 -0.32244 1.000 46.24424 239 LEU A CA 1
ATOM 2625 C C . LEU A 1 177 ? 16.16135 42.64283 0.96885 1.000 42.58528 239 LEU A C 1
ATOM 2626 O O . LEU A 1 177 ? 16.91882 43.61886 0.92390 1.000 43.98135 239 LEU A O 1
ATOM 2642 N N . VAL A 1 178 ? 15.85024 42.01258 2.10816 1.000 33.80086 240 VAL A N 1
ATOM 2643 C CA . VAL A 1 178 ? 16.07968 42.63434 3.40298 1.000 38.47132 240 VAL A CA 1
ATOM 2644 C C . VAL A 1 178 ? 17.51195 43.12192 3.50174 1.000 36.56797 240 VAL A C 1
ATOM 2645 O O . VAL A 1 178 ? 18.46011 42.36894 3.25936 1.000 35.02705 240 VAL A O 1
ATOM 2658 N N . ALA A 1 179 ? 17.66641 44.39507 3.86428 1.000 35.78729 241 ALA A N 1
ATOM 2659 C CA . ALA A 1 179 ? 18.96126 44.98273 4.16098 1.000 33.01589 241 ALA A CA 1
ATOM 2660 C C . ALA A 1 179 ? 18.73879 46.08193 5.19114 1.000 31.94951 241 ALA A C 1
ATOM 2661 O O . ALA A 1 179 ? 17.63752 46.61756 5.32667 1.000 26.31299 241 ALA A O 1
ATOM 2668 N N . ARG A 1 180 ? 19.79978 46.41370 5.92084 1.000 32.57367 242 ARG A N 1
ATOM 2669 C CA . ARG A 1 180 ? 19.70899 47.47385 6.91244 1.000 31.92389 242 ARG A CA 1
ATOM 2670 C C . ARG A 1 180 ? 19.28015 48.78196 6.26475 1.000 30.08583 242 ARG A C 1
ATOM 2671 O O . ARG A 1 180 ? 19.78554 49.16593 5.20487 1.000 28.23603 242 ARG A O 1
ATOM 2692 N N . ASP A 1 181 ? 18.38258 49.48974 6.93998 1.000 30.28748 243 ASP A N 1
ATOM 2693 C CA . ASP A 1 181 ? 17.91631 50.83054 6.61814 1.000 28.16079 243 ASP A CA 1
ATOM 2694 C C . ASP A 1 181 ? 16.95257 50.83483 5.43426 1.000 26.86502 243 ASP A C 1
ATOM 2695 O O . ASP A 1 181 ? 16.56298 51.93020 4.98568 1.000 28.96728 243 ASP A O 1
ATOM 2704 N N . ASP A 1 182 ? 16.59210 49.67536 4.88592 1.000 34.74650 244 ASP A N 1
ATOM 2705 C CA . ASP A 1 182 ? 15.39841 49.55227 4.05939 1.000 27.96789 244 ASP A CA 1
ATOM 2706 C C . ASP A 1 182 ? 14.14618 49.70052 4.93381 1.000 29.18225 244 ASP A C 1
ATOM 2707 O O . ASP A 1 182 ? 14.18952 49.55342 6.15797 1.000 34.01101 244 ASP A O 1
ATOM 2716 N N . ASP A 1 183 ? 13.01481 49.97604 4.29639 1.000 35.61812 245 ASP A N 1
ATOM 2717 C CA . ASP A 1 183 ? 11.75052 50.16538 5.00478 1.000 33.91995 245 ASP A CA 1
ATOM 2718 C C . ASP A 1 183 ? 10.73190 49.15952 4.49792 1.000 31.01153 245 ASP A C 1
ATOM 2719 O O . ASP A 1 183 ? 10.37641 49.18421 3.31824 1.000 33.73467 245 ASP A O 1
ATOM 2728 N N . PHE A 1 184 ? 10.24978 48.29676 5.39289 1.000 28.57834 246 PHE A N 1
ATOM 2729 C CA . PHE A 1 184 ? 9.11675 47.40260 5.13175 1.000 29.51173 246 PHE A CA 1
ATOM 2730 C C . PHE A 1 184 ? 7.86769 48.05821 5.71122 1.000 24.72970 246 PHE A C 1
ATOM 2731 O O . PHE A 1 184 ? 7.75699 48.20991 6.93516 1.000 26.75975 246 PHE A O 1
ATOM 2748 N N . PHE A 1 185 ? 6.93286 48.44760 4.83618 1.000 28.89404 247 PHE A N 1
ATOM 2749 C CA . PHE A 1 185 ? 5.72957 49.18303 5.23467 1.000 30.41535 247 PHE A CA 1
ATOM 2750 C C . PHE A 1 185 ? 4.50974 48.26727 5.24759 1.000 27.95693 247 PHE A C 1
ATOM 2751 O O . PHE A 1 185 ? 4.28625 47.49744 4.29998 1.000 29.18241 247 PHE A O 1
ATOM 2768 N N . ILE A 1 186 ? 3.70972 48.37914 6.30128 1.000 26.38142 248 ILE A N 1
ATOM 2769 C CA . ILE A 1 186 ? 2.47815 47.62466 6.44314 1.000 25.90405 248 ILE A CA 1
ATOM 2770 C C . ILE A 1 186 ? 1.38101 48.61152 6.80413 1.000 32.42876 248 ILE A C 1
ATOM 2771 O O . ILE A 1 186 ? 1.38206 49.16413 7.90984 1.000 28.06112 248 ILE A O 1
ATOM 2787 N N . GLU A 1 187 ? 0.45058 48.84205 5.87064 1.000 29.69368 249 GLU A N 1
ATOM 2788 C CA . GLU A 1 187 ? -0.66262 49.75224 6.07506 1.000 24.51962 249 GLU A CA 1
ATOM 2789 C C . GLU A 1 187 ? -1.92079 48.94990 6.38647 1.000 30.92037 249 GLU A C 1
ATOM 2790 O O . GLU A 1 187 ? -2.26163 48.01953 5.64668 1.000 29.29031 249 GLU A O 1
ATOM 2802 N N . LEU A 1 188 ? -2.62457 49.33014 7.45108 1.000 25.00491 250 LEU A N 1
ATOM 2803 C CA . LEU A 1 188 ? -3.86529 48.67430 7.85519 1.000 32.65958 250 LEU A CA 1
ATOM 2804 C C . LEU A 1 188 ? -5.03073 49.49924 7.31664 1.000 25.54725 250 LEU A C 1
ATOM 2805 O O . LEU A 1 188 ? -5.30483 50.59672 7.81628 1.000 27.15491 250 LEU A O 1
ATOM 2821 N N . ASN A 1 189 ? -5.69867 48.99091 6.27850 1.000 29.72099 251 ASN A N 1
ATOM 2822 C CA . ASN A 1 189 ? -6.80437 49.72590 5.67288 1.000 27.48250 251 ASN A CA 1
ATOM 2823 C C . ASN A 1 189 ? -8.02283 49.73657 6.59848 1.000 31.42196 251 ASN A C 1
ATOM 2824 O O . ASN A 1 189 ? -8.10924 48.99358 7.57706 1.000 30.34785 251 ASN A O 1
ATOM 2835 N N . LYS A 1 190 ? -8.99869 50.57840 6.25166 1.000 30.12090 252 LYS A N 1
ATOM 2836 C CA . LYS A 1 190 ? -10.16462 50.73362 7.11304 1.000 30.93572 252 LYS A CA 1
ATOM 2837 C C . LYS A 1 190 ? -10.96053 49.44123 7.25999 1.000 35.71556 252 LYS A C 1
ATOM 2838 O O . LYS A 1 190 ? -11.71774 49.31257 8.22507 1.000 36.74651 252 LYS A O 1
ATOM 2857 N N . ASP A 1 191 ? -10.80288 48.47542 6.34981 1.000 32.13247 253 ASP A N 1
ATOM 2858 C CA . ASP A 1 191 ? -11.49315 47.19515 6.46435 1.000 32.49258 253 ASP A CA 1
ATOM 2859 C C . ASP A 1 191 ? -10.60762 46.12194 7.07466 1.000 27.31690 253 ASP A C 1
ATOM 2860 O O . ASP A 1 191 ? -11.00114 44.95264 7.13423 1.000 25.71582 253 ASP A O 1
ATOM 2869 N N . CYS A 1 192 ? -9.42448 46.50921 7.55221 1.000 32.22664 254 CYS A N 1
ATOM 2870 C CA . CYS A 1 192 ? -8.43353 45.67353 8.22534 1.000 35.11091 254 CYS A CA 1
ATOM 2871 C C . CYS A 1 192 ? -7.66367 44.75141 7.29158 1.000 37.75786 254 CYS A C 1
ATOM 2872 O O . CYS A 1 192 ? -6.77238 44.00212 7.76337 1.000 31.15773 254 CYS A O 1
ATOM 2880 N N . SER A 1 193 ? -7.92724 44.79359 5.98480 1.000 26.02220 255 SER A N 1
ATOM 2881 C CA . SER A 1 193 ? -6.94300 44.28744 5.03650 1.000 29.40715 255 SER A CA 1
ATOM 2882 C C . SER A 1 193 ? -5.66564 45.13343 5.13511 1.000 27.79848 255 SER A C 1
ATOM 2883 O O . SER A 1 193 ? -5.64054 46.18513 5.77078 1.000 31.27851 255 SER A O 1
ATOM 2891 N N . MET A 1 194 ? -4.58963 44.65875 4.50115 1.000 26.67366 256 MET A N 1
ATOM 2892 C CA . MET A 1 194 ? -3.28802 45.31562 4.61545 1.000 25.89670 256 MET A CA 1
ATOM 2893 C C . MET A 1 194 ? -2.58606 45.44940 3.26825 1.000 26.44353 256 MET A C 1
ATOM 2894 O O . MET A 1 194 ? -2.46912 44.47299 2.52274 1.000 33.27639 256 MET A O 1
ATOM 2908 N N . ASN A 1 195 ? -2.11393 46.65886 2.97193 1.000 21.72761 257 ASN A N 1
ATOM 2909 C CA . ASN A 1 195 ? -1.27893 46.93985 1.80707 1.000 23.80320 257 ASN A CA 1
ATOM 2910 C C . ASN A 1 195 ? 0.18579 46.89119 2.26959 1.000 23.74470 257 ASN A C 1
ATOM 2911 O O . ASN A 1 195 ? 0.57060 47.62026 3.18802 1.000 25.09164 257 ASN A O 1
ATOM 2922 N N . LEU A 1 196 ? 0.98762 46.03354 1.65690 1.000 24.67984 258 LEU A N 1
ATOM 2923 C CA . LEU A 1 196 ? 2.38679 45.86968 2.03659 1.000 24.09476 258 LEU A CA 1
ATOM 2924 C C . LEU A 1 196 ? 3.28505 46.43201 0.94939 1.000 29.01503 258 LEU A C 1
ATOM 2925 O O . LEU A 1 196 ? 3.05997 46.18162 -0.24046 1.000 24.44040 258 LEU A O 1
ATOM 2941 N N . SER A 1 197 ? 4.29920 47.19817 1.35399 1.000 24.19470 259 SER A N 1
ATOM 2942 C CA . SER A 1 197 ? 5.22624 47.79126 0.40168 1.000 28.05288 259 SER A CA 1
ATOM 2943 C C . SER A 1 197 ? 6.63068 47.80633 1.00464 1.000 27.99168 259 SER A C 1
ATOM 2944 O O . SER A 1 197 ? 6.82932 47.60494 2.21189 1.000 23.08195 259 SER A O 1
ATOM 2952 N N . TYR A 1 198 ? 7.61299 48.05837 0.14533 1.000 31.44523 260 TYR A N 1
ATOM 2953 C CA . TYR A 1 198 ? 9.01130 47.95541 0.54073 1.000 33.24517 260 TYR A CA 1
ATOM 2954 C C . TYR A 1 198 ? 9.83685 49.01895 -0.15364 1.000 33.00759 260 TYR A C 1
ATOM 2955 O O . TYR A 1 198 ? 9.76365 49.16863 -1.37310 1.000 31.76037 260 TYR A O 1
ATOM 2973 N N . TYR A 1 199 ? 10.64695 49.72408 0.61539 1.000 26.33055 261 TYR A N 1
ATOM 2974 C CA . TYR A 1 199 ? 11.52744 50.75661 0.08413 1.000 28.03969 261 TYR A CA 1
ATOM 2975 C C . TYR A 1 199 ? 12.96302 50.24542 0.14053 1.000 33.34178 261 TYR A C 1
ATOM 2976 O O . TYR A 1 199 ? 13.53451 50.11722 1.22557 1.000 28.73654 261 TYR A O 1
ATOM 2994 N N . ALA A 1 200 ? 13.53307 49.94986 -1.02655 1.000 31.89871 262 ALA A N 1
ATOM 2995 C CA . ALA A 1 200 ? 14.95442 49.61073 -1.14690 1.000 37.53923 262 ALA A CA 1
ATOM 2996 C C . ALA A 1 200 ? 15.73286 50.91368 -1.19848 1.000 32.82317 262 ALA A C 1
ATOM 2997 O O . ALA A 1 200 ? 15.87292 51.52931 -2.25511 1.000 35.18750 262 ALA A O 1
ATOM 3004 N N . ARG A 1 201 ? 16.22991 51.34615 -0.04474 1.000 30.74542 263 ARG A N 1
ATOM 3005 C CA . ARG A 1 201 ? 16.77304 52.69554 0.06668 1.000 29.20429 263 ARG A CA 1
ATOM 3006 C C . ARG A 1 201 ? 17.95395 52.91409 -0.87414 1.000 41.48839 263 ARG A 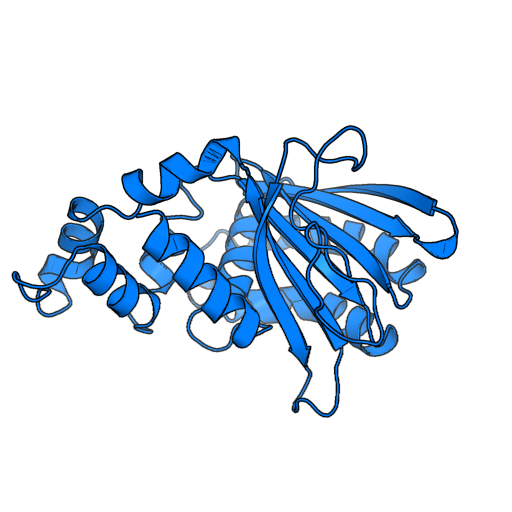C 1
ATOM 3007 O O . ARG A 1 201 ? 18.11361 54.00315 -1.44877 1.000 30.67462 263 ARG A O 1
ATOM 3028 N N . LYS A 1 202 ? 18.79695 51.89765 -1.04933 1.000 29.28538 264 LYS A N 1
ATOM 3029 C CA . LYS A 1 202 ? 20.02531 52.13883 -1.80377 1.000 45.94502 264 LYS A CA 1
ATOM 3030 C C . LYS A 1 202 ? 19.73230 52.30389 -3.28409 1.000 44.93931 264 LYS A C 1
ATOM 3031 O O . LYS A 1 202 ? 20.47138 52.99914 -3.97585 1.000 36.62402 264 LYS A O 1
ATOM 3050 N N . LYS A 1 203 ? 18.65807 51.68692 -3.77908 1.000 44.62708 265 LYS A N 1
ATOM 3051 C CA . LYS A 1 203 ? 18.19915 51.90452 -5.13757 1.000 49.02195 265 LYS A CA 1
ATOM 3052 C C . LYS A 1 203 ? 17.22682 53.06937 -5.24484 1.000 52.15764 265 LYS A C 1
ATOM 3053 O O . LYS A 1 203 ? 16.89365 53.48311 -6.36078 1.000 49.60751 265 LYS A O 1
ATOM 3072 N N . ASP A 1 204 ? 16.76130 53.59874 -4.12036 1.000 41.94346 266 ASP A N 1
ATOM 3073 C CA . ASP A 1 204 ? 15.70079 54.59391 -4.12476 1.000 47.18017 266 ASP A CA 1
ATOM 3074 C C . ASP A 1 204 ? 14.52785 54.09085 -4.95984 1.000 44.84544 266 ASP A C 1
ATOM 3075 O O . ASP A 1 204 ? 14.06945 54.74713 -5.89928 1.000 47.54237 266 ASP A O 1
ATOM 3084 N N . GLU A 1 205 ? 14.06010 52.88616 -4.63044 1.000 41.77155 267 GLU A N 1
ATOM 3085 C CA . GLU A 1 205 ? 12.97990 52.23826 -5.35852 1.000 46.64084 267 GLU A CA 1
ATOM 3086 C C . GLU A 1 205 ? 11.93067 51.71409 -4.39243 1.000 40.46546 267 GLU A C 1
ATOM 3087 O O . GLU A 1 205 ? 12.24602 51.24114 -3.29620 1.000 39.03856 267 GLU A O 1
ATOM 3099 N N . PHE A 1 206 ? 10.67677 51.77497 -4.82516 1.000 41.91650 268 PHE A N 1
ATOM 3100 C CA . PHE A 1 206 ? 9.56368 51.23162 -4.06503 1.000 45.19814 268 PHE A CA 1
ATOM 3101 C C . PHE A 1 206 ? 9.10802 49.92821 -4.69508 1.000 43.00873 268 PHE A C 1
ATOM 3102 O O . PHE A 1 206 ? 8.97164 49.84046 -5.91660 1.000 45.28441 268 PHE A O 1
ATOM 3119 N N . VAL A 1 207 ? 8.87548 48.92460 -3.85816 1.000 39.02927 269 VAL A N 1
ATOM 3120 C CA . VAL A 1 207 ? 8.30104 47.65481 -4.27981 1.000 45.72612 269 VAL A CA 1
ATOM 3121 C C . VAL A 1 207 ? 6.93740 47.52765 -3.61666 1.000 40.91112 269 VAL A C 1
ATOM 3122 O O . VAL A 1 207 ? 6.82160 47.62941 -2.39164 1.000 34.28473 269 VAL A O 1
ATOM 3135 N N . ILE A 1 208 ? 5.90571 47.31565 -4.42456 1.000 34.28277 270 ILE A N 1
ATOM 3136 C CA . ILE A 1 208 ? 4.56567 47.05625 -3.92502 1.000 35.07404 270 ILE A CA 1
ATOM 3137 C C . ILE A 1 208 ? 4.40891 45.54504 -3.84498 1.000 39.04827 270 ILE A C 1
ATOM 3138 O O . ILE A 1 208 ? 4.41143 44.85469 -4.86382 1.000 38.33837 270 ILE A O 1
ATOM 3154 N N . LEU A 1 209 ? 4.26090 45.03058 -2.63111 1.000 37.43113 271 LEU A N 1
ATOM 3155 C CA . LEU A 1 209 ? 4.28947 43.59411 -2.41480 1.000 43.56616 271 LEU A CA 1
ATOM 3156 C C . LEU A 1 209 ? 2.93888 42.94754 -2.62732 1.000 42.49261 271 LEU A C 1
ATOM 3157 O O . LEU A 1 209 ? 2.86986 41.81338 -3.11004 1.000 55.07885 271 LEU A O 1
ATOM 3173 N N . GLY A 1 210 ? 1.88159 43.63538 -2.28306 1.000 33.72795 272 GLY A N 1
ATOM 3174 C CA . GLY A 1 210 ? 0.54315 43.15144 -2.49812 1.000 50.79501 272 GLY A CA 1
ATOM 3175 C C . GLY A 1 210 ? -0.32265 43.46766 -1.30503 1.000 44.41241 272 GLY A C 1
ATOM 3176 O O . GLY A 1 210 ? 0.01315 44.31722 -0.47604 1.000 36.20906 272 GLY A O 1
ATOM 3180 N N . THR A 1 211 ? -1.44442 42.76035 -1.23106 1.000 44.50776 273 THR A N 1
ATOM 3181 C CA . THR A 1 211 ? -2.45641 43.00118 -0.21375 1.000 43.33708 273 THR A CA 1
ATOM 3182 C C . THR A 1 211 ? -2.80403 41.69381 0.48204 1.000 41.00016 273 THR A C 1
ATOM 3183 O O . THR A 1 211 ? -2.91882 40.64230 -0.15696 1.000 49.18534 273 THR A O 1
ATOM 3194 N N . VAL A 1 212 ? -2.94715 41.76823 1.79478 1.000 35.63349 274 VAL A N 1
ATOM 3195 C CA . VAL A 1 212 ? -3.51494 40.69180 2.59788 1.000 27.26820 274 VAL A CA 1
ATOM 3196 C C . VAL A 1 212 ? -4.98446 41.02893 2.77941 1.000 29.15114 274 VAL A C 1
ATOM 3197 O O . VAL A 1 212 ? -5.32232 42.00121 3.45828 1.000 29.37673 274 VAL A O 1
ATOM 3210 N N . LYS A 1 213 ? -5.85876 40.25089 2.15240 1.000 33.51131 275 LYS A N 1
ATOM 3211 C CA . LYS A 1 213 ? -7.28137 40.58342 2.16825 1.000 29.89346 275 LYS A CA 1
ATOM 3212 C C . LYS A 1 213 ? -7.93852 40.17720 3.47914 1.000 27.87172 275 LYS A C 1
ATOM 3213 O O . LYS A 1 213 ? -8.78507 40.90469 3.98810 1.000 33.33816 275 LYS A O 1
ATOM 3232 N N . GLU A 1 214 ? -7.51650 39.06912 4.08301 1.000 35.10405 276 GLU A N 1
ATOM 3233 C CA . GLU A 1 214 ? -8.16853 38.57524 5.29387 1.000 27.94746 276 GLU A CA 1
ATOM 3234 C C . GLU A 1 214 ? -8.00263 39.56962 6.44211 1.000 24.66395 276 GLU A C 1
ATOM 3235 O O . GLU A 1 214 ? -6.88064 39.83186 6.88314 1.000 30.79303 276 GLU A O 1
ATOM 3247 N N . PRO A 1 215 ? -9.10114 40.16014 6.93466 1.000 30.86450 277 PRO A N 1
ATOM 3248 C CA . PRO A 1 215 ? -8.98337 41.21152 7.96795 1.000 27.67902 277 PRO A CA 1
ATOM 3249 C C . PRO A 1 215 ? -8.51309 40.71711 9.32950 1.000 32.21016 277 PRO A C 1
ATOM 3250 O O . PRO A 1 215 ? -8.09260 41.53606 10.15602 1.000 28.95914 277 PRO A O 1
ATOM 3261 N N . LEU A 1 216 ? -8.63105 39.42273 9.61627 1.000 32.08481 278 LEU A N 1
ATOM 3262 C CA . LEU A 1 216 ? -8.18590 38.92390 10.91189 1.000 27.79476 278 LEU A CA 1
ATOM 3263 C C . LEU A 1 216 ? -6.68583 39.08772 11.09246 1.000 32.80328 278 LEU A C 1
ATOM 3264 O O . LEU A 1 216 ? -6.21315 39.23563 12.22715 1.000 30.25814 278 LEU A O 1
ATOM 3280 N N . ILE A 1 217 ? -5.92119 39.04284 9.99612 1.000 27.92676 279 ILE A N 1
ATOM 3281 C CA . ILE A 1 217 ? -4.46583 39.08377 10.10672 1.000 28.88237 279 ILE A CA 1
ATOM 3282 C C . ILE A 1 217 ? -4.01221 40.47151 10.54764 1.000 29.75616 279 ILE A C 1
ATOM 3283 O O . ILE A 1 217 ? -3.18950 40.61328 11.45668 1.000 29.04718 279 ILE A O 1
ATOM 3299 N N . GLY A 1 218 ? -4.54321 41.51396 9.90670 1.000 26.67679 280 GLY A N 1
ATOM 3300 C CA . GLY A 1 218 ? -4.24483 42.87297 10.33457 1.000 33.88969 280 GLY A CA 1
ATOM 3301 C C . GLY A 1 218 ? -4.70836 43.17057 11.75161 1.000 34.43877 280 GLY A C 1
ATOM 3302 O O . GLY A 1 218 ? -4.04865 43.90733 12.49700 1.000 27.41953 280 GLY A O 1
ATOM 3306 N N . LYS A 1 219 ? -5.85347 42.61910 12.14404 1.000 28.30005 281 LYS A N 1
ATOM 3307 C CA . LYS A 1 219 ? -6.28504 42.77347 13.52771 1.000 29.61893 281 LYS A CA 1
ATOM 3308 C C . LYS A 1 219 ? -5.27813 42.13528 14.48009 1.000 32.39011 281 LYS A C 1
ATOM 3309 O O . LYS A 1 219 ? -4.85216 42.75354 15.45928 1.000 31.30518 281 LYS A O 1
ATOM 3328 N N . LEU A 1 220 ? -4.85924 40.90561 14.18666 1.000 26.95896 282 LEU A N 1
ATOM 3329 C CA . LEU A 1 220 ? -3.92654 40.21072 15.06658 1.000 31.95662 282 LEU A CA 1
ATOM 3330 C C . LEU A 1 220 ? -2.56126 40.89196 15.10478 1.000 35.12172 282 LEU A C 1
ATOM 3331 O O . LEU A 1 220 ? -1.93854 40.98664 16.17453 1.000 31.14907 282 LEU A O 1
ATOM 3347 N N . LEU A 1 221 ? -2.07479 41.36893 13.96050 1.000 30.49403 283 LEU A N 1
ATOM 3348 C CA . LEU A 1 221 ? -0.74735 41.97665 13.92772 1.000 28.80799 283 LEU A CA 1
ATOM 3349 C C . LEU A 1 221 ? -0.73281 43.30502 14.67403 1.000 26.79260 283 LEU A C 1
ATOM 3350 O O . LEU A 1 221 ? 0.17764 43.57619 15.46074 1.000 26.19902 283 LEU A O 1
ATOM 3366 N N . PHE A 1 222 ? -1.72724 44.15614 14.44613 1.000 26.72832 284 PHE A N 1
ATOM 3367 C CA . PHE A 1 222 ? -1.66747 45.45125 15.11564 1.000 23.53289 284 PHE A CA 1
ATOM 3368 C C . PHE A 1 222 ? -2.09386 45.36090 16.57818 1.000 30.06796 284 PHE A C 1
ATOM 3369 O O . PHE A 1 222 ? -1.60006 46.14524 17.39275 1.000 30.46170 284 PHE A O 1
ATOM 3386 N N . ALA A 1 223 ? -2.96773 44.41181 16.94809 1.000 28.43066 285 ALA A N 1
ATOM 3387 C CA . ALA A 1 223 ? -3.16094 44.14105 18.37345 1.000 29.90245 285 ALA A CA 1
ATOM 3388 C C . ALA A 1 223 ? -1.83864 43.74837 19.04250 1.000 27.02900 285 ALA A C 1
ATOM 3389 O O . ALA A 1 223 ? -1.59963 44.08232 20.21235 1.000 25.24333 285 ALA A O 1
ATOM 3396 N N . HIS A 1 224 ? -0.97089 43.04406 18.31664 1.000 29.95342 286 HIS A N 1
ATOM 3397 C CA . HIS A 1 224 ? 0.32209 42.64741 18.87146 1.000 34.32704 286 HIS A CA 1
ATOM 3398 C C . HIS A 1 224 ? 1.25420 43.84388 19.02730 1.000 28.29247 286 HIS A C 1
ATOM 3399 O O . HIS A 1 224 ? 1.90868 44.00333 20.06789 1.000 27.23488 286 HIS A O 1
ATOM 3413 N N . TYR A 1 225 ? 1.35651 44.67799 17.98442 1.000 24.04663 287 TYR A N 1
ATOM 3414 C CA . TYR A 1 225 ? 2.17162 45.88356 18.08127 1.000 31.67442 287 TYR A CA 1
ATOM 3415 C C . TYR A 1 225 ? 1.79165 46.68119 19.31625 1.000 28.03078 287 TYR A C 1
ATOM 3416 O O . TYR A 1 225 ? 2.66339 47.15295 20.05616 1.000 32.94303 287 TYR A O 1
ATOM 3434 N N . LEU A 1 226 ? 0.48564 46.83383 19.56164 1.000 29.47701 288 LEU A N 1
ATOM 3435 C CA . LEU A 1 226 ? -0.03063 47.68491 20.63326 1.000 32.83296 288 LEU A CA 1
ATOM 3436 C C . LEU A 1 226 ? -0.33346 46.92780 21.92394 1.000 31.97451 288 LEU A C 1
ATOM 3437 O O . LEU A 1 226 ? -0.96866 47.48747 22.82139 1.000 30.46945 288 LEU A O 1
ATOM 3453 N N . ALA A 1 227 ? 0.10877 45.68141 22.04554 1.000 35.08162 289 ALA A N 1
ATOM 3454 C CA . ALA A 1 227 ? -0.21041 44.89423 23.22541 1.000 30.73848 289 ALA A CA 1
ATOM 3455 C C . ALA A 1 227 ? 0.37803 45.53282 24.48191 1.000 35.18000 289 ALA A C 1
ATOM 3456 O O . ALA A 1 227 ? 1.51642 46.01037 24.49040 1.000 40.17514 289 ALA A O 1
ATOM 3463 N N . ALA A 1 228 ? -0.41366 45.54095 25.54979 1.000 35.86916 290 ALA A N 1
ATOM 3464 C CA . ALA A 1 228 ? 0.10166 46.03857 26.81504 1.000 39.26131 290 ALA A CA 1
ATOM 3465 C C . ALA A 1 228 ? 1.11393 45.06774 27.41141 1.000 41.07369 290 ALA A C 1
ATOM 3466 O O . ALA A 1 228 ? 2.06201 45.49083 28.07480 1.000 45.05449 290 ALA A O 1
ATOM 3473 N N . VAL A 1 229 ? 0.93056 43.77289 27.18257 1.000 44.24062 291 VAL A N 1
ATOM 3474 C CA . VAL A 1 229 ? 1.83209 42.73690 27.66844 1.000 50.94116 291 VAL A CA 1
ATOM 3475 C C . VAL A 1 229 ? 2.62671 42.18435 26.48680 1.000 48.95270 291 VAL A C 1
ATOM 3476 O O . VAL A 1 229 ? 2.05054 41.77557 25.47012 1.000 51.64888 291 VAL A O 1
ATOM 3489 N N . ASP A 1 230 ? 3.94408 42.18517 26.61809 1.000 57.02674 292 ASP A N 1
ATOM 3490 C CA . ASP A 1 230 ? 4.84881 41.59540 25.63553 1.000 55.52731 292 ASP A CA 1
ATOM 3491 C C . ASP A 1 230 ? 4.59387 42.06671 24.19964 1.000 47.84650 292 ASP A C 1
ATOM 3492 O O . ASP A 1 230 ? 4.46358 41.25251 23.28928 1.000 40.83714 292 ASP A O 1
ATOM 3501 N N . PRO A 1 231 ? 4.54461 43.37409 23.96807 1.000 41.84740 293 PRO A N 1
ATOM 3502 C CA . PRO A 1 231 ? 4.56276 43.86498 22.59331 1.000 34.94241 293 PRO A CA 1
ATOM 3503 C C . PRO A 1 231 ? 5.95856 43.72504 22.01005 1.000 37.09736 293 PRO A C 1
ATOM 3504 O O . PRO A 1 231 ? 6.93351 43.59225 22.76055 1.000 37.00993 293 PRO A O 1
ATOM 3515 N N . PRO A 1 232 ? 6.09635 43.74386 20.68146 1.000 36.65001 294 PRO A N 1
ATOM 3516 C CA . PRO A 1 232 ? 7.44118 43.60720 20.09095 1.000 36.17457 294 PRO A CA 1
ATOM 3517 C C . PRO A 1 232 ? 8.41013 44.65020 20.60616 1.000 42.57893 294 PRO A C 1
ATOM 3518 O O . PRO A 1 232 ? 9.54765 44.32999 20.96629 1.000 39.27879 294 PRO A O 1
ATOM 3529 N N . SER A 1 233 ? 7.97413 45.90441 20.63505 1.000 39.34947 295 SER A N 1
ATOM 3530 C CA . SER A 1 233 ? 8.76257 47.01436 21.15363 1.000 33.71260 295 SER A CA 1
ATOM 3531 C C . SER A 1 233 ? 7.98523 47.62644 22.30387 1.000 43.26377 295 SER A C 1
ATOM 3532 O O . SER A 1 233 ? 7.02919 48.38858 22.07853 1.000 37.37797 295 SER A O 1
ATOM 3540 N N . PRO A 1 234 ? 8.32187 47.30538 23.54218 1.000 45.11748 296 PRO A N 1
ATOM 3541 C CA . PRO A 1 234 ? 7.67466 47.99963 24.66018 1.000 45.36354 296 PRO A CA 1
ATOM 3542 C C . PRO A 1 234 ? 7.77237 49.51687 24.57553 1.000 46.30457 296 PRO A C 1
ATOM 3543 O O . PRO A 1 234 ? 6.79765 50.19741 24.90929 1.000 41.01930 296 PRO A O 1
ATOM 3554 N N . GLU A 1 235 ? 8.89977 50.07931 24.12528 1.000 41.59583 297 GLU A N 1
ATOM 3555 C CA . GLU A 1 235 ? 8.99059 51.53616 24.10948 1.000 42.18681 297 GLU A CA 1
ATOM 3556 C C . GLU A 1 235 ? 8.08400 52.14244 23.03738 1.000 38.88323 297 GLU A C 1
ATOM 3557 O O . GLU A 1 235 ? 7.50478 53.21019 23.24897 1.000 38.32585 297 GLU A O 1
ATOM 3569 N N . ALA A 1 236 ? 7.92105 51.46904 21.90205 1.000 36.93438 298 ALA A N 1
ATOM 3570 C CA . ALA A 1 236 ? 7.02282 51.98253 20.87040 1.000 36.21221 298 ALA A CA 1
ATOM 3571 C C . ALA A 1 236 ? 5.57777 51.93590 21.34234 1.000 35.28921 298 ALA A C 1
ATOM 3572 O O . ALA A 1 236 ? 4.81507 52.88498 21.13327 1.000 34.53367 298 ALA A O 1
ATOM 3579 N N . ARG A 1 237 ? 5.18575 50.84208 21.99001 1.000 36.32918 299 ARG A N 1
ATOM 3580 C CA . ARG A 1 237 ? 3.82054 50.73196 22.48423 1.000 31.75390 299 ARG A CA 1
ATOM 3581 C C . ARG A 1 237 ? 3.50643 51.86131 23.46067 1.000 32.65924 299 ARG A C 1
ATOM 3582 O O . ARG A 1 237 ? 2.46425 52.51866 23.34649 1.000 34.38640 299 ARG A O 1
ATOM 3603 N N . LYS A 1 238 ? 4.41654 52.12725 24.40545 1.000 33.03211 300 LYS A N 1
ATOM 3604 C CA . LYS A 1 238 ? 4.17426 53.18533 25.38378 1.000 36.80513 300 LYS A CA 1
ATOM 3605 C C . LYS A 1 238 ? 3.90226 54.51310 24.68644 1.000 35.59701 300 LYS A C 1
ATOM 3606 O O . LYS A 1 238 ? 2.97843 55.24615 25.05595 1.000 36.31597 300 LYS A O 1
ATOM 3625 N N . GLU A 1 239 ? 4.71884 54.84852 23.68151 1.000 37.46612 301 GLU A N 1
ATOM 3626 C CA . GLU A 1 239 ? 4.52263 56.10544 22.96544 1.000 37.14182 301 GLU A CA 1
ATOM 3627 C C . GLU A 1 239 ? 3.18358 56.11085 22.24115 1.000 40.45445 301 GLU A C 1
ATOM 3628 O O . GLU A 1 239 ? 2.45203 57.11090 22.26544 1.000 30.71396 301 GLU A O 1
ATOM 3640 N N . VAL A 1 240 ? 2.82129 54.99726 21.61264 1.000 28.80894 302 VAL A N 1
ATOM 3641 C CA . VAL A 1 240 ? 1.53622 54.96322 20.91096 1.000 28.90823 302 VAL A CA 1
ATOM 3642 C C . VAL A 1 240 ? 0.39335 55.26472 21.87958 1.000 27.83917 302 VAL A C 1
ATOM 3643 O O . VAL A 1 240 ? -0.46383 56.11408 21.60502 1.000 38.84094 302 VAL A O 1
ATOM 3656 N N . ILE A 1 241 ? 0.38248 54.58999 23.03735 1.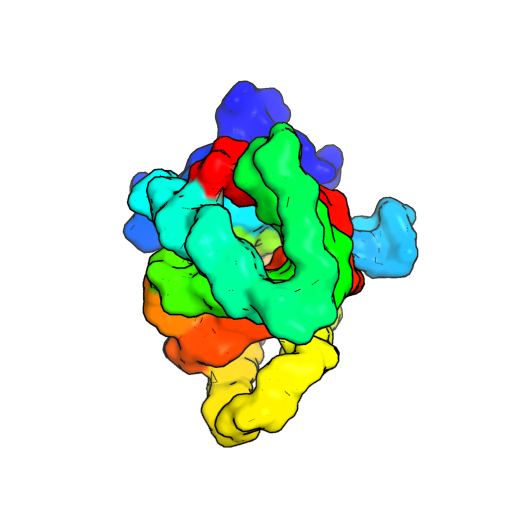000 32.11295 303 ILE A N 1
ATOM 3657 C CA . ILE A 1 241 ? -0.68299 54.77146 24.02752 1.000 33.81869 303 ILE A CA 1
ATOM 3658 C C . ILE A 1 241 ? -0.76841 56.23310 24.46476 1.000 34.50055 303 ILE A C 1
ATOM 3659 O O . ILE A 1 241 ? -1.85692 56.80412 24.57982 1.000 33.61957 303 ILE A O 1
ATOM 3675 N N . ASP A 1 242 ? 0.37585 56.85267 24.74821 1.000 32.56431 304 ASP A N 1
ATOM 3676 C CA . ASP A 1 242 ? 0.35062 58.26360 25.12530 1.000 38.11040 304 ASP A CA 1
ATOM 3677 C C . ASP A 1 242 ? -0.21847 59.11747 24.00095 1.000 38.58269 304 ASP A C 1
ATOM 3678 O O . ASP A 1 242 ? -0.97300 60.06016 24.24661 1.000 31.53702 304 ASP A O 1
ATOM 3687 N N . ALA A 1 243 ? 0.11306 58.79185 22.75602 1.000 36.29006 305 ALA A N 1
ATOM 3688 C CA . ALA A 1 243 ? -0.45243 59.54582 21.64605 1.000 35.55560 305 ALA A CA 1
ATOM 3689 C C . ALA A 1 243 ? -1.95930 59.39083 21.61006 1.000 32.46209 305 ALA A C 1
ATOM 3690 O O . ALA A 1 243 ? -2.68604 60.36677 21.38830 1.000 40.71324 305 ALA A O 1
ATOM 3697 N N . LEU A 1 244 ? -2.45177 58.17120 21.84468 1.000 31.46074 306 LEU A N 1
ATOM 3698 C CA . LEU A 1 244 ? -3.88768 57.92026 21.75195 1.000 37.03740 306 LEU A CA 1
ATOM 3699 C C . LEU A 1 244 ? -4.64150 58.59371 22.89956 1.000 35.24920 306 LEU A C 1
ATOM 3700 O O . LEU A 1 244 ? -5.68724 59.22359 22.69525 1.000 30.06142 306 LEU A O 1
ATOM 3716 N N . VAL A 1 245 ? -4.14745 58.43355 24.12232 1.000 32.74982 307 VAL A N 1
ATOM 3717 C CA . VAL A 1 245 ? -4.75981 59.10784 25.26640 1.000 30.48020 307 VAL A CA 1
ATOM 3718 C C . VAL A 1 245 ? -4.87029 60.60580 24.99890 1.000 29.30879 307 VAL A C 1
ATOM 3719 O O . VAL A 1 245 ? -5.92775 61.21153 25.18520 1.000 34.80375 307 VAL A O 1
ATOM 3732 N N . SER A 1 246 ? -3.78338 61.22543 24.52651 1.000 36.29353 308 SER A N 1
ATOM 3733 C CA . SER A 1 246 ? -3.81084 62.67283 24.33649 1.000 39.55751 308 SER A CA 1
ATOM 3734 C C . SER A 1 246 ? -4.81717 63.08366 23.26532 1.000 39.94179 308 SER A C 1
ATOM 3735 O O . SER A 1 246 ? -5.29123 64.22489 23.28241 1.000 42.81743 308 SER A O 1
ATOM 3743 N N . LEU A 1 247 ? -5.16956 62.17219 22.35831 1.000 31.89760 309 LEU A N 1
ATOM 3744 C CA . LEU A 1 247 ? -6.17948 62.41132 21.33108 1.000 37.95326 309 LEU A CA 1
ATOM 3745 C C . LEU A 1 247 ? -7.60582 62.18427 21.81776 1.000 39.78612 309 LEU A C 1
ATOM 3746 O O . LEU A 1 247 ? -8.55538 62.51881 21.10062 1.000 32.11395 309 LEU A O 1
ATOM 3762 N N . SER A 1 248 ? -7.78366 61.64244 23.01073 1.000 42.80658 310 SER A N 1
ATOM 3763 C CA . SER A 1 248 ? -9.09812 61.23113 23.46086 1.000 42.16701 310 SER A CA 1
ATOM 3764 C C . SER A 1 248 ? -9.70396 62.26997 24.40690 1.000 49.33925 310 SER A C 1
ATOM 3765 O O . SER A 1 248 ? -9.00708 63.16243 24.89342 1.000 44.02770 310 SER A O 1
#

Foldseek 3Di:
DDPQFADADPLADTHGQKDDPDLDPDDAIWGWQFKYFQADPDPVGTWWIKTKIWHPVCLLVLCVQLDPVCLCVVCVPPDDDDDVVDDSLVVSLVQCLDQVRNLVSLLSVLLQLTKMKMKIFGDDLVVNLVVLVCQLVQLVVPVVNVVDDPVLSVVLVVVSVQLSVVVSVQGDGRKIWMWMQGSNQKIWTKIQNPVVRDIGGSGIRPRNVSSSSNVCLCQRSPDRSGNRRNVSNSVSSSVSD

InterPro domains:
  IPR016087 Chalcone isomerase [PF16035] (97-303)
  IPR016088 Chalcone isomerase, 3-layer sandwich [G3DSA:3.50.70.10] (64-287)
  IPR036298 Chalcone isomerase superfamily [SSF54626] (84-307)

Secondary structure (DSSP, 8-state):
--TTEE-S-TTSPPEESEE-TTTS--SS-EEEEEEEEEEESEEEEEEEEEEEEEEGGGHHHHHHHS-HHHHHHHHTTTSPPPPTTS-HHHHHHHHHTSTTTHHHHHHHHHTTT--EEEEEEESSHHHHHHHHHTHHHHHTTSGGGTTS-HHHHHHHHHHHHHHHHHHHTT--TT-EEEEEE-TTS-EEEEEEETTTTEEEEEEEE--HHHHHHHHHHHT-SSS-S-HHHHHHHHHHHHHH-

B-factor: mean 46.12, std 17.64, range [21.27, 178.45]

Organism: Saccharomyces cerevisiae (strain ATCC 204508 / S288c) (NCBI:txid559292)

Solvent-accessible surface area: 11554 Å² total; per-residue (Å²): 102,105,91,97,20,37,69,22,23,117,42,14,36,29,0,30,90,154,3,3,46,125,130,42,49,12,69,16,86,3,41,36,24,2,49,3,18,46,23,50,126,53,129,120,84,69,0,18,0,1,0,2,0,0,0,30,120,10,64,101,34,0,42,106,24,1,38,69,135,48,17,53,122,32,19,99,136,109,34,85,98,70,46,133,136,65,58,42,61,74,25,0,84,68,4,0,83,44,88,82,38,0,57,81,0,5,55,44,0,3,100,38,18,2,59,3,0,0,1,4,0,0,5,67,30,47,18,8,71,124,44,10,92,24,21,74,151,38,2,53,153,36,100,64,5,137,100,75,68,158,118,109,12,92,61,0,8,100,37,5,93,68,10,16,164,63,0,61,76,56,13,26,117,27,4,0,4,0,5,3,2,28,150,91,5,12,0,48,1,4,0,17,9,73,167,134,106,94,76,51,111,28,27,63,0,145,20,44,19,1,0,55,13,12,0,13,38,12,2,24,33,89,119,14,17,1,71,78,1,12,126,65,1,3,65,21,1,0,75,58,33

Sequence (241 aa):
ADAATSVAVDASISAFPKKMGPPQWPFSTQYELIGKGVRCVSSITFKAYGLGIYVAAEDKHLVSEVLDSKFLSQAFIDTAAPPSPENSHQDNLRAALNDPAKAPILIINNNLLDSGIRLMSKNTPIKAGSFKLLMDGTKKSVLKNPDSQSQDKDRLEAGFQELHDCFRSVKGLVARDDDFFIELNKDCSMNLSYYARKKDEFVILGTVKEPLIGKLLFAHYLAAVDPPSPEARKEVIDALVSLS

Radius of gyration: 17.62 Å; Cα contacts (8 Å, |Δi|>4): 441; chains: 1; bounding box: 42×41×46 Å